Protein AF-A0A484AYE2-F1 (afdb_monomer)

Nearest PDB structures (foldseek):
  6jx6-assembly1_A  TM=3.092E-01  e=2.373E+00  Homo sapiens
  8auw-assembly1_D  TM=2.783E-01  e=2.881E+00  Homo sapiens
  4tx5-assembly1_A  TM=2.107E-01  e=4.043E+00  Homo sapiens

Radius of gyration: 23.97 Å; Cα contacts (8 Å, |Δi|>4): 146; chains: 1; bounding box: 59×32×78 Å

Foldseek 3Di:
DVVVVVVVVVVVVVVCVVPLFDPLLVVLLVVLLVLLQVLVQVLLLLLLVLLLVLLVLLLVVVLDDPQLNVLSVVLNVVSVVQSPDPDDDPVNNVVSVVSNCVSQVNPPDDPVRVQVSSCSSNVNCSVVSVVVSVVVSLVSLQVSLVVSVVSLVPTDPSCCVVVVLLSVLSCCLNPVCPVPNPVSSVSNSVSSVVD

Organism: Drosophila navojoa (NCBI:txid7232)

Mean predicted aligned error: 8.58 Å

pLDDT: mean 84.33, std 13.65, range [38.28, 96.94]

Solvent-accessible surface area (backbone atoms only — not comparable to full-atom values): 10679 Å² total; per-residue (Å²): 126,71,69,63,55,54,52,50,51,50,50,52,52,52,54,60,60,72,54,60,55,53,76,65,40,52,51,44,51,52,52,49,42,52,50,51,55,52,51,52,46,51,49,52,50,49,53,50,50,46,58,41,51,48,48,53,34,23,56,74,54,63,59,59,53,78,68,44,43,52,54,43,53,53,46,44,51,54,51,55,54,58,68,69,48,97,71,76,62,74,63,58,49,56,54,52,50,49,54,51,34,60,65,74,66,40,89,86,51,55,73,67,58,40,53,54,48,47,24,57,29,23,68,61,44,41,62,58,51,53,52,53,46,52,54,51,51,54,49,53,53,50,49,50,39,65,68,41,49,65,52,65,70,67,41,47,74,53,38,52,62,76,40,37,67,56,51,50,32,46,46,38,33,65,69,60,14,90,83,47,46,69,61,30,46,50,57,32,51,63,48,53,70,77,108

Sequence (195 aa):
MMQSGIILILALATVSLASGLTPNDVALIADIKQSAKQTKLVLIQQSLRSIREIAESMIAANAVSARERRNLEEFIQRTSAKLRLPTLGESAIEETLDDLKAIIGFAELSEEEGKARMTQYTNGKYAIIIEKAAQQFNREIQLFAYITNPKIRQLSASAQQSEQRLISAFNNLAYAGLVRIEQSFSDFLELIERY

Structure (mmCIF, N/CA/C/O backbone):
data_AF-A0A484AYE2-F1
#
_entry.id   AF-A0A484AYE2-F1
#
loop_
_atom_site.group_PDB
_atom_site.id
_atom_site.type_symbol
_atom_site.label_atom_id
_atom_site.label_alt_id
_atom_site.label_comp_id
_atom_site.label_asym_id
_atom_site.label_entity_id
_atom_site.label_seq_id
_atom_site.pdbx_PDB_ins_code
_atom_site.Cartn_x
_atom_site.Cartn_y
_atom_site.Cartn_z
_atom_site.occupancy
_atom_site.B_iso_or_equiv
_atom_site.auth_seq_id
_atom_site.auth_comp_id
_atom_site.auth_asym_id
_atom_site.auth_atom_id
_atom_site.pdbx_PDB_model_num
ATOM 1 N N . MET A 1 1 ? 36.259 -22.110 -49.623 1.00 49.25 1 MET A N 1
ATOM 2 C CA . MET A 1 1 ? 36.676 -21.231 -48.501 1.00 49.25 1 MET A CA 1
ATOM 3 C C . MET A 1 1 ? 35.751 -20.022 -48.270 1.00 49.25 1 MET A C 1
ATOM 5 O O . MET A 1 1 ? 35.791 -19.480 -47.179 1.00 49.25 1 MET A O 1
ATOM 9 N N . MET A 1 2 ? 34.868 -19.627 -49.206 1.00 46.56 2 MET A N 1
ATOM 10 C CA . MET A 1 2 ? 33.914 -18.508 -49.007 1.00 46.56 2 MET A CA 1
ATOM 11 C C . MET A 1 2 ? 32.667 -18.841 -48.158 1.00 46.56 2 MET A C 1
ATOM 13 O O . MET A 1 2 ? 32.051 -17.945 -47.593 1.00 46.56 2 MET A O 1
ATOM 17 N N . GLN A 1 3 ? 32.299 -20.119 -48.033 1.00 48.38 3 GLN A N 1
ATOM 18 C CA . GLN A 1 3 ? 31.055 -20.543 -47.372 1.00 48.38 3 GLN A CA 1
ATOM 19 C C . GLN A 1 3 ? 31.129 -20.453 -45.835 1.00 48.38 3 GLN A C 1
ATOM 21 O O . GLN A 1 3 ? 30.146 -20.124 -45.178 1.00 48.38 3 GLN A O 1
ATOM 26 N N . SER A 1 4 ? 32.319 -20.660 -45.262 1.00 50.66 4 SER A N 1
ATOM 27 C CA . SER A 1 4 ? 32.568 -20.591 -43.815 1.00 50.66 4 SER A CA 1
ATOM 28 C C . SER A 1 4 ? 32.544 -19.155 -43.274 1.00 50.66 4 SER A C 1
ATOM 30 O O . SER A 1 4 ? 32.154 -18.942 -42.132 1.00 50.66 4 SER A O 1
ATOM 32 N N . GLY A 1 5 ? 32.913 -18.163 -44.096 1.00 51.56 5 GLY A N 1
ATOM 33 C CA . GLY A 1 5 ? 32.891 -16.746 -43.713 1.00 51.56 5 GLY A CA 1
ATOM 34 C C . GLY A 1 5 ? 31.474 -16.181 -43.595 1.00 51.56 5 GLY A C 1
ATOM 35 O O . GLY A 1 5 ? 31.181 -15.445 -42.660 1.00 51.56 5 GLY A O 1
ATOM 36 N N . ILE A 1 6 ? 30.570 -16.587 -44.491 1.00 57.50 6 ILE A N 1
ATOM 37 C CA . ILE A 1 6 ? 29.163 -16.155 -44.473 1.00 57.50 6 ILE A CA 1
ATOM 38 C C . ILE A 1 6 ? 28.422 -16.755 -43.270 1.00 57.50 6 ILE A C 1
ATOM 40 O O . ILE A 1 6 ? 27.658 -16.052 -42.617 1.00 57.50 6 ILE A O 1
ATOM 44 N N . ILE A 1 7 ? 28.689 -18.020 -42.927 1.00 57.94 7 ILE A N 1
ATOM 45 C CA . ILE A 1 7 ? 28.100 -18.675 -41.747 1.00 57.94 7 ILE A CA 1
ATOM 46 C C . ILE A 1 7 ? 28.608 -18.032 -40.451 1.00 57.94 7 ILE A C 1
ATOM 48 O O . ILE A 1 7 ? 27.823 -17.844 -39.530 1.00 57.94 7 ILE A O 1
ATOM 52 N N . LEU A 1 8 ? 29.885 -17.636 -40.386 1.00 50.53 8 LEU A N 1
ATOM 53 C CA . LEU A 1 8 ? 30.439 -16.928 -39.229 1.00 50.53 8 LEU A CA 1
ATOM 54 C C . LEU A 1 8 ? 29.816 -15.529 -39.067 1.00 50.53 8 LEU A C 1
ATOM 56 O O . LEU A 1 8 ? 29.467 -15.146 -37.957 1.00 50.53 8 LEU A O 1
ATOM 60 N N . ILE A 1 9 ? 29.611 -14.790 -40.164 1.00 54.78 9 ILE A N 1
ATOM 61 C CA . ILE A 1 9 ? 28.945 -13.475 -40.146 1.00 54.78 9 ILE A CA 1
ATOM 62 C C . ILE A 1 9 ? 27.465 -13.613 -39.766 1.00 54.78 9 ILE A C 1
ATOM 64 O O . ILE A 1 9 ? 26.974 -12.826 -38.962 1.00 54.78 9 ILE A O 1
ATOM 68 N N . LEU A 1 10 ? 26.764 -14.628 -40.282 1.00 50.22 10 LEU A N 1
ATOM 69 C CA . LEU A 1 10 ? 25.387 -14.936 -39.885 1.00 50.22 10 LEU A CA 1
ATOM 70 C C . LEU A 1 10 ? 25.309 -15.341 -38.411 1.00 50.22 10 LEU A C 1
ATOM 72 O O . LEU A 1 10 ? 24.430 -14.853 -37.714 1.00 50.22 10 LEU A O 1
ATOM 76 N N . ALA A 1 11 ? 26.251 -16.146 -37.914 1.00 50.75 11 ALA A N 1
ATOM 77 C CA . ALA A 1 11 ? 26.327 -16.528 -36.508 1.00 50.75 11 ALA A CA 1
ATOM 78 C C . ALA A 1 11 ? 26.583 -15.308 -35.602 1.00 50.75 11 ALA A C 1
ATOM 80 O O . ALA A 1 11 ? 25.873 -15.122 -34.616 1.00 50.75 11 ALA A O 1
ATOM 81 N N . LEU A 1 12 ? 27.519 -14.423 -35.966 1.00 45.72 12 LEU A N 1
ATOM 82 C CA . LEU A 1 12 ? 27.767 -13.168 -35.244 1.00 45.72 12 LEU A CA 1
ATOM 83 C C . LEU A 1 12 ? 26.576 -12.200 -35.314 1.00 45.72 12 LEU A C 1
ATOM 85 O O . LEU A 1 12 ? 26.256 -11.573 -34.307 1.00 45.72 12 LEU A O 1
ATOM 89 N N . ALA A 1 13 ? 25.877 -12.115 -36.448 1.00 45.22 13 ALA A N 1
ATOM 90 C CA . ALA A 1 13 ? 24.649 -11.332 -36.575 1.00 45.22 13 ALA A CA 1
ATOM 91 C C . ALA A 1 13 ? 23.517 -11.913 -35.709 1.00 45.22 13 ALA A C 1
ATOM 93 O O . ALA A 1 13 ? 22.805 -11.160 -35.051 1.00 45.22 13 ALA A O 1
ATOM 94 N N . THR A 1 14 ? 23.389 -13.242 -35.626 1.00 47.06 14 THR A N 1
ATOM 95 C CA . THR A 1 14 ? 22.399 -13.903 -34.758 1.00 47.06 14 THR A CA 1
ATOM 96 C C . THR A 1 14 ? 22.740 -13.815 -33.272 1.00 47.06 14 THR A C 1
ATOM 98 O O . THR A 1 14 ? 21.828 -13.716 -32.462 1.00 47.06 14 THR A O 1
ATOM 101 N N . VAL A 1 15 ? 24.023 -13.774 -32.892 1.00 44.47 15 VAL A N 1
ATOM 102 C CA . VAL A 1 15 ? 24.441 -13.535 -31.497 1.00 44.47 15 VAL A CA 1
ATOM 103 C C . VAL A 1 15 ? 24.275 -12.058 -31.125 1.00 44.47 15 VAL A C 1
ATOM 105 O O . VAL A 1 15 ? 23.834 -11.762 -30.020 1.00 44.47 15 VAL A O 1
ATOM 108 N N . SER A 1 16 ? 24.499 -11.130 -32.062 1.00 38.28 16 SER A N 1
ATOM 109 C CA . SER A 1 16 ? 24.155 -9.711 -31.883 1.00 38.28 16 SER A CA 1
ATOM 110 C C . SER A 1 16 ? 22.642 -9.474 -31.769 1.00 38.28 16 SER A C 1
ATOM 112 O O . SER A 1 16 ? 22.230 -8.485 -31.170 1.00 38.28 16 SER A O 1
ATOM 114 N N . LEU A 1 17 ? 21.820 -10.373 -32.319 1.00 41.34 17 LEU A N 1
ATOM 115 C CA . LEU A 1 17 ? 20.361 -10.397 -32.158 1.00 41.34 17 LEU A CA 1
ATOM 116 C C . LEU A 1 17 ? 19.904 -11.156 -30.895 1.00 41.34 17 LEU A C 1
ATOM 118 O O . LEU A 1 17 ? 18.759 -10.995 -30.483 1.00 41.34 17 LEU A O 1
ATOM 122 N N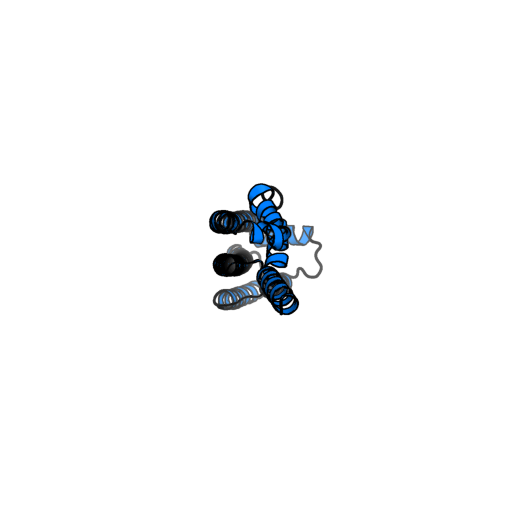 . ALA A 1 18 ? 20.771 -11.963 -30.269 1.00 45.66 18 ALA A N 1
ATOM 123 C CA . ALA A 1 18 ? 20.428 -12.791 -29.107 1.00 45.66 18 ALA A CA 1
ATOM 124 C C . ALA A 1 18 ? 20.475 -12.034 -27.765 1.00 45.66 18 ALA A C 1
ATOM 126 O O . ALA A 1 18 ? 19.932 -12.515 -26.773 1.00 45.66 18 ALA A O 1
ATOM 127 N N . SER A 1 19 ? 21.052 -10.830 -27.726 1.00 53.25 19 SER A N 1
ATOM 128 C CA . SER A 1 19 ? 20.898 -9.895 -26.607 1.00 53.25 19 SER A CA 1
ATOM 129 C C . SER A 1 19 ? 20.642 -8.487 -27.148 1.00 53.25 19 SER A C 1
ATOM 131 O O . SER A 1 19 ? 21.550 -7.665 -27.237 1.00 53.25 19 SER A O 1
ATOM 133 N N . GLY A 1 20 ? 19.396 -8.212 -27.545 1.00 62.78 20 GLY A N 1
ATOM 134 C CA . GLY A 1 20 ? 18.985 -6.905 -28.079 1.00 62.78 20 GLY A CA 1
ATOM 135 C C . GLY A 1 20 ? 19.083 -5.740 -27.081 1.00 62.78 20 GLY A C 1
ATOM 136 O O . GLY A 1 20 ? 18.875 -4.593 -27.472 1.00 62.78 20 GLY A O 1
ATOM 137 N N . LEU A 1 21 ? 19.406 -6.012 -25.814 1.00 74.75 21 LEU A N 1
ATOM 138 C CA . LEU A 1 21 ? 19.609 -5.010 -24.772 1.00 74.75 21 LEU A CA 1
ATOM 139 C C . LEU A 1 21 ? 21.095 -4.694 -24.615 1.00 74.75 21 LEU A C 1
ATOM 141 O O . LEU A 1 21 ? 21.928 -5.592 -24.469 1.00 74.75 21 LEU A O 1
ATOM 145 N N . THR A 1 22 ? 21.430 -3.406 -24.593 1.00 85.81 22 THR A N 1
ATOM 146 C CA . THR A 1 22 ? 22.782 -2.975 -24.231 1.00 85.81 22 THR A CA 1
ATOM 147 C C . THR A 1 22 ? 23.022 -3.179 -22.729 1.00 85.81 22 THR A C 1
ATOM 149 O O . THR A 1 22 ? 22.066 -3.201 -21.950 1.00 85.81 22 THR A O 1
ATOM 152 N N . PRO A 1 23 ? 24.284 -3.253 -22.263 1.00 86.00 23 PRO A N 1
ATOM 153 C CA . PRO A 1 23 ? 24.576 -3.278 -20.827 1.00 86.00 23 PRO A CA 1
ATOM 154 C C . PRO A 1 23 ? 23.952 -2.102 -20.057 1.00 86.00 23 PRO A C 1
ATOM 156 O O . PRO A 1 23 ? 23.544 -2.261 -18.910 1.00 86.00 23 PRO A O 1
ATOM 159 N N . ASN A 1 24 ? 23.836 -0.934 -20.701 1.00 89.31 24 ASN A N 1
ATOM 160 C CA . ASN A 1 24 ? 23.165 0.232 -20.132 1.00 89.31 24 ASN A CA 1
ATOM 161 C C . ASN A 1 24 ? 21.650 0.016 -19.985 1.00 89.31 24 ASN A C 1
ATOM 163 O O . ASN A 1 24 ? 21.089 0.371 -18.954 1.00 89.31 24 ASN A O 1
ATOM 167 N N . ASP A 1 25 ? 20.992 -0.604 -20.970 1.00 88.94 25 ASP A N 1
ATOM 168 C CA . ASP A 1 25 ? 19.559 -0.919 -20.886 1.00 88.94 25 ASP A CA 1
ATOM 169 C C . ASP A 1 25 ? 19.272 -1.907 -19.750 1.00 88.94 25 ASP A C 1
ATOM 171 O O . ASP A 1 25 ? 18.336 -1.708 -18.978 1.00 88.94 25 ASP A O 1
ATOM 175 N N . VAL A 1 26 ? 20.120 -2.930 -19.592 1.00 87.00 26 VAL A N 1
ATOM 176 C CA . VAL A 1 26 ? 20.018 -3.891 -18.482 1.00 87.00 26 VAL A CA 1
ATOM 177 C C . VAL A 1 26 ? 20.162 -3.185 -17.132 1.00 87.00 26 VAL A C 1
ATOM 179 O O . VAL A 1 26 ? 19.365 -3.429 -16.226 1.00 87.00 26 VAL A O 1
ATOM 182 N N . ALA A 1 27 ? 21.138 -2.281 -16.999 1.00 89.00 27 ALA A N 1
ATOM 183 C CA . ALA A 1 27 ? 21.330 -1.503 -15.777 1.00 89.00 27 ALA A CA 1
ATOM 184 C C . ALA A 1 27 ? 20.119 -0.602 -15.472 1.00 89.00 27 ALA A C 1
ATOM 186 O O . ALA A 1 27 ? 19.631 -0.591 -14.343 1.00 89.00 27 ALA A O 1
ATOM 187 N N . LEU A 1 28 ? 19.583 0.096 -16.479 1.00 92.12 28 LEU A N 1
ATOM 188 C CA . LEU A 1 28 ? 18.395 0.938 -16.328 1.00 92.12 28 LEU A CA 1
ATOM 189 C C . LEU A 1 28 ? 17.164 0.123 -15.911 1.00 92.12 28 LEU A C 1
ATOM 191 O O . LEU A 1 28 ? 16.450 0.530 -14.995 1.00 92.12 28 LEU A O 1
ATOM 195 N N . ILE A 1 29 ? 16.920 -1.036 -16.530 1.00 89.06 29 ILE A N 1
ATOM 196 C CA . ILE A 1 29 ? 15.794 -1.917 -16.178 1.00 89.06 29 ILE A CA 1
ATOM 197 C C . ILE A 1 29 ? 15.945 -2.449 -14.746 1.00 89.06 29 ILE A C 1
ATOM 199 O O . ILE A 1 29 ? 14.974 -2.437 -13.984 1.00 89.06 29 ILE A O 1
ATOM 203 N N . ALA A 1 30 ? 17.154 -2.844 -14.339 1.00 89.44 30 ALA A N 1
ATOM 204 C CA . ALA A 1 30 ? 17.427 -3.274 -12.968 1.00 89.44 30 ALA A CA 1
ATOM 205 C C . ALA A 1 30 ? 17.149 -2.155 -11.945 1.00 89.44 30 ALA A C 1
ATOM 207 O O . ALA A 1 30 ? 16.495 -2.391 -10.926 1.00 89.44 30 ALA A O 1
ATOM 208 N N . ASP A 1 31 ? 17.560 -0.924 -12.249 1.00 91.69 31 ASP A N 1
ATOM 209 C CA . ASP A 1 31 ? 17.296 0.265 -11.435 1.00 91.69 31 ASP A CA 1
ATOM 210 C C . ASP A 1 31 ? 15.798 0.583 -11.314 1.00 91.69 31 ASP A C 1
ATOM 212 O O . ASP A 1 31 ? 15.312 0.969 -10.242 1.00 91.69 31 ASP A O 1
ATOM 216 N N . ILE A 1 32 ? 15.057 0.440 -12.416 1.00 92.44 32 ILE A N 1
ATOM 217 C CA . ILE A 1 32 ? 13.600 0.603 -12.455 1.00 92.44 32 ILE A CA 1
ATOM 218 C C . ILE A 1 32 ? 12.945 -0.463 -11.567 1.00 92.44 32 ILE A C 1
ATOM 220 O O . ILE A 1 32 ? 12.117 -0.128 -10.717 1.00 92.44 32 ILE A O 1
ATOM 224 N N . LYS A 1 33 ? 13.370 -1.728 -11.687 1.00 91.19 33 LYS A N 1
ATOM 225 C CA . LYS A 1 33 ? 12.892 -2.840 -10.851 1.00 91.19 33 LYS A CA 1
ATOM 226 C C . LYS A 1 33 ? 13.172 -2.605 -9.370 1.00 91.19 33 LYS A C 1
ATOM 228 O O . LYS A 1 33 ? 12.298 -2.837 -8.534 1.00 91.19 33 LYS A O 1
ATOM 233 N N . GLN A 1 34 ? 14.363 -2.123 -9.024 1.00 91.69 34 GLN A N 1
ATOM 234 C CA . GLN A 1 34 ? 14.701 -1.790 -7.642 1.00 91.69 34 GLN A CA 1
ATOM 235 C C . GLN A 1 34 ? 13.817 -0.658 -7.105 1.00 91.69 34 GLN A C 1
ATOM 237 O O . GLN A 1 34 ? 13.304 -0.767 -5.991 1.00 91.69 34 GLN A O 1
ATOM 242 N N . SER A 1 35 ? 13.601 0.388 -7.904 1.00 92.94 35 SER A N 1
ATOM 243 C CA . SER A 1 35 ? 12.748 1.522 -7.532 1.00 92.94 35 SER A CA 1
ATOM 244 C C . SER A 1 35 ? 11.302 1.061 -7.305 1.00 92.94 35 SER A C 1
ATOM 246 O O . SER A 1 35 ? 10.699 1.402 -6.293 1.00 92.94 35 SER A O 1
ATOM 248 N N . ALA A 1 36 ? 10.782 0.188 -8.174 1.00 91.88 36 ALA A N 1
ATOM 249 C CA . ALA A 1 36 ? 9.445 -0.390 -8.047 1.00 91.88 36 ALA A CA 1
ATOM 250 C C . ALA A 1 36 ? 9.287 -1.224 -6.762 1.00 91.88 36 ALA A C 1
ATOM 252 O O . ALA A 1 36 ? 8.312 -1.059 -6.028 1.00 91.88 36 ALA A O 1
ATOM 253 N N . LYS A 1 37 ? 10.281 -2.066 -6.439 1.00 91.62 37 LYS A N 1
ATOM 254 C CA . LYS A 1 37 ? 10.314 -2.851 -5.191 1.00 91.62 37 LYS A CA 1
ATOM 255 C C . LYS A 1 37 ? 10.342 -1.965 -3.946 1.00 91.62 37 LYS A C 1
ATOM 257 O O . LYS A 1 37 ? 9.649 -2.255 -2.974 1.00 91.62 37 LYS A O 1
ATOM 262 N N . GLN A 1 38 ? 11.135 -0.895 -3.969 1.00 91.75 38 GLN A N 1
ATOM 263 C CA . GLN A 1 38 ? 11.206 0.062 -2.864 1.00 91.75 38 GLN A CA 1
ATOM 264 C C . GLN A 1 38 ? 9.872 0.788 -2.676 1.00 91.75 38 GLN A C 1
ATOM 266 O O . GLN A 1 38 ? 9.372 0.840 -1.554 1.00 91.75 38 GLN A O 1
ATOM 271 N N . THR A 1 39 ? 9.258 1.270 -3.759 1.00 92.81 39 THR A N 1
ATOM 272 C CA . THR A 1 39 ? 7.933 1.897 -3.708 1.00 92.81 39 THR A CA 1
ATOM 273 C C . THR A 1 39 ? 6.891 0.925 -3.161 1.00 92.81 39 THR A C 1
ATOM 275 O O . THR A 1 39 ? 6.203 1.270 -2.207 1.00 92.81 39 THR A O 1
ATOM 278 N N . LYS A 1 40 ? 6.833 -0.319 -3.655 1.00 91.75 40 LYS A N 1
ATOM 279 C CA . LYS A 1 40 ? 5.934 -1.364 -3.132 1.00 91.75 40 LYS A CA 1
ATOM 280 C C . LYS A 1 40 ? 6.076 -1.546 -1.616 1.00 91.75 40 LYS A C 1
ATOM 282 O O . LYS A 1 40 ? 5.078 -1.542 -0.899 1.00 91.75 40 LYS A O 1
ATOM 287 N N . LEU A 1 41 ? 7.309 -1.641 -1.113 1.00 92.19 41 LEU A N 1
ATOM 288 C CA . LEU A 1 41 ? 7.568 -1.756 0.324 1.00 92.19 41 LEU A CA 1
ATOM 289 C C . LEU A 1 41 ? 7.059 -0.533 1.105 1.00 92.19 41 LEU A C 1
ATOM 291 O O . LEU A 1 41 ? 6.440 -0.699 2.156 1.00 92.19 41 LEU A O 1
ATOM 295 N N . VAL A 1 42 ? 7.293 0.681 0.599 1.00 92.62 42 VAL A N 1
ATOM 296 C CA . VAL A 1 42 ? 6.805 1.923 1.225 1.00 92.62 42 VAL A CA 1
ATOM 297 C C . VAL A 1 42 ? 5.278 1.936 1.296 1.00 92.62 42 VAL A C 1
AT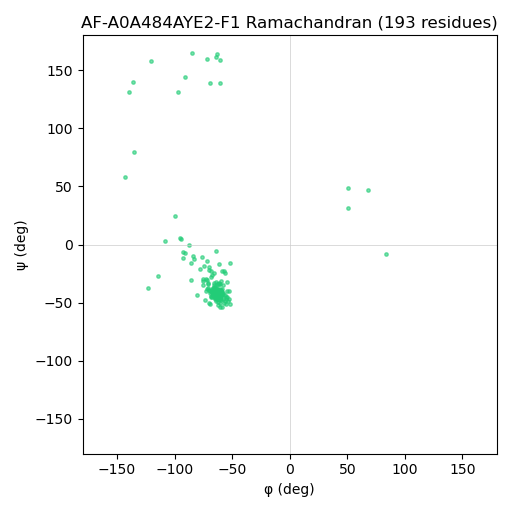OM 299 O O . VAL A 1 42 ? 4.730 2.254 2.351 1.00 92.62 42 VAL A O 1
ATOM 302 N N . LEU A 1 43 ? 4.588 1.534 0.227 1.00 92.00 43 LEU A N 1
ATOM 303 C CA . LEU A 1 43 ? 3.123 1.469 0.185 1.00 92.00 43 LEU A CA 1
ATOM 304 C C . LEU A 1 43 ? 2.561 0.447 1.191 1.00 92.00 43 LEU A C 1
ATOM 306 O O . LEU A 1 43 ? 1.597 0.742 1.905 1.00 92.00 43 LEU A O 1
ATOM 310 N N . ILE A 1 44 ? 3.201 -0.721 1.326 1.00 92.06 44 ILE A N 1
ATOM 311 C CA . ILE A 1 44 ? 2.848 -1.719 2.350 1.00 92.06 44 ILE A CA 1
ATOM 312 C C . ILE A 1 44 ? 3.035 -1.134 3.756 1.00 92.06 44 ILE A C 1
ATOM 314 O O . ILE A 1 44 ? 2.143 -1.220 4.602 1.00 92.06 44 ILE A O 1
ATOM 318 N N . GLN A 1 45 ? 4.173 -0.484 4.013 1.00 93.56 45 GLN A N 1
ATOM 319 C CA . GLN A 1 45 ? 4.445 0.153 5.303 1.00 93.56 45 GLN A CA 1
ATOM 320 C C . GLN A 1 45 ? 3.449 1.277 5.620 1.00 93.56 45 GLN A C 1
ATOM 322 O O . GLN A 1 45 ? 3.036 1.414 6.771 1.00 93.56 45 GLN A O 1
ATOM 327 N N . GLN A 1 46 ? 3.052 2.079 4.631 1.00 92.94 46 GLN A N 1
ATOM 328 C CA . GLN A 1 46 ? 2.031 3.116 4.800 1.00 92.94 46 GLN A CA 1
ATOM 329 C C . GLN A 1 46 ? 0.672 2.505 5.148 1.00 92.94 46 GLN A C 1
ATOM 331 O O . GLN A 1 46 ? 0.061 2.928 6.126 1.00 92.94 46 GLN A O 1
ATOM 336 N N . SER A 1 47 ? 0.263 1.446 4.447 1.00 93.62 47 SER A N 1
ATOM 337 C CA . SER A 1 47 ? -0.990 0.732 4.724 1.00 93.62 47 SER A CA 1
ATOM 338 C C . SER A 1 47 ? -1.037 0.205 6.163 1.00 93.62 47 SER A C 1
ATOM 340 O O . SER A 1 47 ? -1.993 0.456 6.897 1.00 93.62 47 SER A O 1
ATOM 342 N N . LEU A 1 48 ? 0.043 -0.434 6.625 1.00 95.19 48 LEU A N 1
ATOM 343 C CA . LEU A 1 48 ? 0.157 -0.906 8.010 1.00 95.19 48 LEU A CA 1
ATOM 344 C C . LEU A 1 48 ? 0.129 0.241 9.035 1.00 95.19 48 LEU A C 1
ATOM 346 O O . LEU A 1 48 ? -0.462 0.092 10.106 1.00 95.19 48 LEU A O 1
ATOM 350 N N . ARG A 1 49 ? 0.739 1.396 8.726 1.00 95.88 49 ARG A N 1
ATOM 351 C CA . ARG A 1 49 ? 0.661 2.593 9.585 1.00 95.88 49 ARG A CA 1
ATOM 352 C C . ARG A 1 49 ? -0.768 3.114 9.688 1.00 95.88 49 ARG A C 1
ATOM 354 O O . ARG A 1 49 ? -1.177 3.460 10.790 1.00 95.88 49 ARG A O 1
ATOM 361 N N . SER A 1 50 ? -1.525 3.126 8.593 1.00 95.75 50 SER A N 1
ATOM 362 C CA . SER A 1 50 ? -2.927 3.550 8.597 1.00 95.75 50 SER A CA 1
ATOM 363 C C . SER A 1 50 ? -3.806 2.610 9.421 1.00 95.75 50 SER A C 1
ATOM 365 O O . SER A 1 50 ? -4.598 3.083 10.234 1.00 95.75 50 SER A O 1
ATOM 367 N N . ILE A 1 51 ? -3.624 1.288 9.298 1.00 95.38 51 ILE A N 1
ATOM 368 C CA . ILE A 1 51 ? -4.349 0.316 10.137 1.00 95.38 51 ILE A CA 1
ATOM 369 C C . ILE A 1 51 ? -4.006 0.524 11.623 1.00 95.38 51 ILE A C 1
ATOM 371 O O . ILE A 1 51 ? -4.888 0.492 12.484 1.00 95.38 51 ILE A O 1
ATOM 375 N N . ARG A 1 52 ? -2.737 0.806 11.941 1.00 95.88 52 ARG A N 1
ATOM 376 C CA . ARG A 1 52 ? -2.323 1.138 13.310 1.00 95.88 52 ARG A CA 1
ATOM 377 C C . ARG A 1 52 ? -2.948 2.446 13.813 1.00 95.88 52 ARG A C 1
ATOM 379 O O . ARG A 1 52 ? -3.450 2.467 14.930 1.00 95.88 52 ARG A O 1
ATOM 386 N N . GLU A 1 53 ? -2.960 3.505 13.000 1.00 96.12 53 GLU A N 1
ATOM 387 C CA . GLU A 1 53 ? -3.552 4.820 13.328 1.00 96.12 53 GLU A CA 1
ATOM 388 C C . GLU A 1 53 ? -5.063 4.706 13.608 1.00 96.12 53 GLU A C 1
ATOM 390 O O . GLU A 1 53 ? -5.602 5.387 14.486 1.00 96.12 53 GLU A O 1
ATOM 395 N N . ILE A 1 54 ? -5.748 3.790 12.916 1.00 95.44 54 ILE A N 1
ATOM 396 C CA . ILE A 1 54 ? -7.140 3.428 13.196 1.00 95.44 54 ILE A CA 1
ATOM 397 C C . ILE A 1 54 ? -7.273 2.822 14.599 1.00 95.44 54 ILE A C 1
ATOM 399 O O . ILE A 1 54 ? -8.081 3.311 15.387 1.00 95.44 54 ILE A O 1
ATOM 403 N N . ALA A 1 55 ? -6.475 1.803 14.937 1.00 95.06 55 ALA A N 1
ATOM 404 C CA . ALA A 1 55 ? -6.511 1.171 16.260 1.00 95.06 55 ALA A CA 1
ATOM 405 C C . ALA A 1 55 ? -6.172 2.165 17.388 1.00 95.06 55 ALA A C 1
ATOM 407 O O . ALA A 1 55 ? -6.860 2.216 18.408 1.00 95.06 55 ALA A O 1
ATOM 408 N N . GLU A 1 56 ? -5.160 3.013 17.181 1.00 95.38 56 GLU A N 1
ATOM 409 C CA . GLU A 1 56 ? -4.797 4.102 18.097 1.00 95.38 56 GLU A CA 1
ATOM 410 C C . GLU A 1 56 ? -5.973 5.071 18.305 1.00 95.38 56 GLU A C 1
ATOM 412 O O . GLU A 1 56 ? -6.281 5.456 19.436 1.00 95.38 56 GLU A O 1
ATOM 417 N N . SER A 1 57 ? -6.683 5.420 17.228 1.00 95.19 57 SER A N 1
ATOM 418 C CA . SER A 1 57 ? -7.862 6.287 17.292 1.00 95.19 57 SER A CA 1
ATOM 419 C C . SER A 1 57 ? -9.029 5.645 18.043 1.00 95.19 57 SER A C 1
ATOM 421 O O . SER A 1 57 ? -9.735 6.356 18.758 1.00 95.19 57 SER A O 1
ATOM 423 N N . MET A 1 58 ? -9.211 4.324 17.942 1.00 94.25 58 MET A N 1
ATOM 424 C CA . MET A 1 58 ? -10.233 3.595 18.706 1.00 94.25 58 MET A CA 1
ATOM 425 C C . MET A 1 58 ? -9.976 3.639 20.212 1.00 94.25 58 MET A C 1
ATOM 427 O O . MET A 1 58 ? -10.888 3.891 21.003 1.00 94.25 58 MET A O 1
ATOM 431 N N . ILE A 1 59 ? -8.715 3.449 20.610 1.00 93.19 59 ILE A N 1
ATOM 432 C CA . ILE A 1 59 ? -8.298 3.565 22.011 1.00 93.19 59 ILE A CA 1
ATOM 433 C C . ILE A 1 59 ? -8.514 4.997 22.508 1.00 93.19 59 ILE A C 1
ATOM 435 O O . ILE A 1 59 ? -9.085 5.198 23.580 1.00 93.19 59 ILE A O 1
ATOM 439 N N . ALA A 1 60 ? -8.084 5.993 21.728 1.00 93.00 60 ALA A N 1
ATOM 440 C CA . ALA A 1 60 ? -8.199 7.403 22.094 1.00 93.00 60 ALA A CA 1
ATOM 441 C C . ALA A 1 60 ? -9.658 7.869 22.228 1.00 93.00 60 ALA A C 1
ATOM 443 O O . ALA A 1 60 ? -9.959 8.703 23.081 1.00 93.00 60 ALA A O 1
ATOM 444 N N . ALA A 1 61 ? -10.566 7.320 21.418 1.00 91.00 61 ALA A N 1
ATOM 445 C CA . ALA A 1 61 ? -11.995 7.604 21.500 1.00 91.00 61 ALA A CA 1
ATOM 446 C C . ALA A 1 61 ? -12.672 6.980 22.735 1.00 91.00 61 ALA A C 1
ATOM 448 O O . ALA A 1 61 ? -13.791 7.366 23.061 1.00 91.00 61 ALA A O 1
ATOM 449 N N . ASN A 1 62 ? -12.017 6.034 23.425 1.00 85.19 62 ASN A N 1
ATOM 450 C CA . ASN A 1 62 ? -12.609 5.211 24.488 1.00 85.19 62 ASN A CA 1
ATOM 451 C C . ASN A 1 62 ? -13.939 4.549 24.064 1.00 85.19 62 ASN A C 1
ATOM 453 O O . ASN A 1 62 ? -14.827 4.346 24.887 1.00 85.19 62 ASN A O 1
ATOM 457 N N . ALA A 1 63 ? -14.081 4.227 22.774 1.00 78.50 63 ALA A N 1
ATOM 458 C CA . ALA A 1 63 ? -15.319 3.704 22.192 1.00 78.50 63 ALA A CA 1
ATOM 459 C C . ALA A 1 63 ? -15.443 2.171 22.280 1.00 78.50 63 ALA A C 1
ATOM 461 O O . ALA A 1 63 ? -16.435 1.606 21.829 1.00 78.50 63 ALA A O 1
ATOM 462 N N . VAL A 1 64 ? -14.434 1.505 22.845 1.00 87.31 64 VAL A N 1
ATOM 463 C CA . VAL A 1 64 ? -14.328 0.046 22.963 1.00 87.31 64 VAL A CA 1
ATOM 464 C C . VAL A 1 64 ? -14.233 -0.377 24.430 1.00 87.31 64 VAL A C 1
ATOM 466 O O . VAL A 1 64 ? -13.829 0.402 25.298 1.00 87.31 64 VAL A O 1
ATOM 469 N N . SER A 1 65 ? -14.581 -1.627 24.721 1.00 89.50 65 SER A N 1
ATOM 470 C CA . SER A 1 65 ? -14.490 -2.205 26.063 1.00 89.50 65 SER A CA 1
ATOM 471 C C . SER A 1 65 ? -13.044 -2.285 26.571 1.00 89.50 65 SER A C 1
ATOM 473 O O . SER A 1 65 ? -12.077 -2.293 25.808 1.00 89.50 65 SER A O 1
ATOM 475 N N . ALA A 1 66 ? -12.873 -2.427 27.890 1.00 89.81 66 ALA A N 1
ATOM 476 C CA . ALA A 1 66 ? -11.549 -2.568 28.503 1.00 89.81 66 ALA A CA 1
ATOM 477 C C . ALA A 1 66 ? -10.763 -3.791 27.987 1.00 89.81 66 ALA A C 1
ATOM 479 O O . ALA A 1 66 ? -9.535 -3.750 27.920 1.00 89.81 66 ALA A O 1
ATOM 480 N N . ARG A 1 67 ? -11.461 -4.873 27.610 1.00 91.62 67 ARG A N 1
ATOM 481 C CA . ARG A 1 67 ? -10.844 -6.064 27.010 1.00 91.62 67 ARG A CA 1
ATOM 482 C C . ARG A 1 67 ? -10.345 -5.771 25.596 1.00 91.62 67 ARG A C 1
ATOM 484 O O . ARG A 1 67 ? -9.190 -6.052 25.299 1.00 91.62 67 ARG A O 1
ATOM 491 N N . GLU A 1 68 ? -11.194 -5.191 24.751 1.00 91.94 68 GLU A N 1
ATOM 492 C CA . GLU A 1 68 ? -10.830 -4.814 23.379 1.00 91.94 68 GLU A CA 1
ATOM 493 C C . GLU A 1 68 ? -9.676 -3.812 23.374 1.00 91.94 68 GLU A C 1
ATOM 495 O O . GLU A 1 68 ? -8.739 -3.971 22.602 1.00 91.94 68 GLU A O 1
ATOM 500 N N . ARG A 1 69 ? -9.676 -2.844 24.297 1.00 93.25 69 ARG A N 1
ATOM 501 C CA . ARG A 1 69 ? -8.576 -1.888 24.455 1.00 93.25 69 ARG A CA 1
ATOM 502 C C . ARG A 1 69 ? -7.227 -2.574 24.679 1.00 93.25 69 ARG A C 1
ATOM 504 O O . ARG A 1 69 ? -6.276 -2.244 23.981 1.00 93.25 69 ARG A O 1
ATOM 511 N N . ARG A 1 70 ? -7.146 -3.541 25.602 1.00 93.94 70 ARG A N 1
ATOM 512 C CA . ARG A 1 70 ? -5.905 -4.307 25.839 1.00 93.94 70 ARG A CA 1
ATOM 513 C C . ARG A 1 70 ? -5.462 -5.057 24.583 1.00 93.94 70 ARG A C 1
ATOM 515 O O . ARG A 1 70 ? -4.298 -4.985 24.207 1.00 93.94 70 ARG A O 1
ATOM 522 N N . ASN A 1 71 ? -6.401 -5.707 23.896 1.00 95.19 71 ASN A N 1
ATOM 523 C CA . ASN A 1 71 ? -6.108 -6.406 22.645 1.00 95.19 71 ASN A CA 1
ATOM 524 C C . ASN A 1 71 ? -5.601 -5.444 21.551 1.00 95.19 71 ASN A C 1
ATOM 526 O O . ASN A 1 71 ? -4.686 -5.793 20.809 1.00 95.19 71 ASN A O 1
ATOM 530 N N . LEU A 1 72 ? -6.167 -4.233 21.457 1.00 95.25 72 LEU A N 1
ATOM 531 C CA . LEU A 1 72 ? -5.717 -3.193 20.528 1.00 95.25 72 LEU A CA 1
ATOM 532 C C . LEU A 1 72 ? -4.319 -2.666 20.888 1.00 95.25 72 LEU A C 1
ATOM 534 O O . LEU A 1 72 ? -3.513 -2.424 19.993 1.00 95.25 72 LEU A O 1
ATOM 538 N N . GLU A 1 73 ? -3.995 -2.516 22.173 1.00 95.25 73 GLU A N 1
ATOM 539 C CA . GLU A 1 73 ? -2.653 -2.122 22.627 1.00 95.25 73 GLU A CA 1
ATOM 540 C C . GLU A 1 73 ? -1.602 -3.177 22.238 1.00 95.25 73 GLU A C 1
ATOM 542 O O . GLU A 1 73 ? -0.560 -2.838 21.668 1.00 95.25 73 GLU A O 1
ATOM 547 N N . GLU A 1 74 ? -1.895 -4.463 22.451 1.00 96.12 74 GLU A N 1
ATOM 548 C CA . GLU A 1 74 ? -1.044 -5.569 21.992 1.00 96.12 74 GLU A CA 1
ATOM 549 C C . GLU A 1 74 ? -0.921 -5.599 20.461 1.00 96.12 74 GLU A C 1
ATOM 551 O O . GLU A 1 74 ? 0.174 -5.755 19.914 1.00 96.12 74 GLU A O 1
ATOM 556 N N . PHE A 1 75 ? -2.032 -5.399 19.752 1.00 96.75 75 PHE A N 1
ATOM 557 C CA . PHE A 1 75 ? -2.067 -5.298 18.295 1.00 96.75 75 PHE A CA 1
ATOM 558 C C . PHE A 1 75 ? -1.176 -4.166 17.763 1.00 96.75 75 PHE A C 1
ATOM 560 O O . PHE A 1 75 ? -0.414 -4.368 16.811 1.00 96.75 75 PHE A O 1
ATOM 567 N N . ILE A 1 76 ? -1.208 -2.988 18.393 1.00 96.94 76 ILE A N 1
ATOM 568 C CA . ILE A 1 76 ? -0.361 -1.840 18.039 1.00 96.94 76 ILE A CA 1
ATOM 569 C C . ILE A 1 76 ? 1.119 -2.184 18.221 1.00 96.94 76 ILE A C 1
ATOM 571 O O . ILE A 1 76 ? 1.940 -1.827 17.368 1.00 96.94 76 ILE A O 1
ATOM 575 N N . GLN A 1 77 ? 1.474 -2.900 19.293 1.00 95.81 77 GLN A N 1
ATOM 576 C CA . GLN A 1 77 ? 2.848 -3.350 19.522 1.00 95.81 77 GLN A CA 1
ATOM 577 C C . GLN A 1 77 ? 3.307 -4.339 18.444 1.00 95.81 77 GLN A C 1
ATOM 579 O O . GLN A 1 77 ? 4.365 -4.129 17.843 1.00 95.81 77 GLN A O 1
ATOM 584 N N . ARG A 1 78 ? 2.499 -5.365 18.131 1.00 95.12 78 ARG A N 1
ATOM 585 C CA . ARG A 1 78 ? 2.813 -6.348 17.074 1.00 95.12 78 ARG A CA 1
ATOM 586 C C . ARG A 1 78 ? 2.951 -5.685 15.703 1.00 95.12 78 ARG A C 1
ATOM 588 O O . ARG A 1 78 ? 3.930 -5.923 14.996 1.00 95.12 78 ARG A O 1
ATOM 595 N N . THR A 1 79 ? 2.027 -4.795 15.352 1.00 95.44 79 THR A N 1
ATOM 596 C CA . THR A 1 79 ? 2.062 -4.051 14.082 1.00 95.44 79 THR A CA 1
ATOM 597 C C . THR A 1 79 ? 3.277 -3.124 14.010 1.00 95.44 79 THR A C 1
ATOM 599 O O . THR A 1 79 ? 3.944 -3.035 12.979 1.00 95.44 79 THR A O 1
ATOM 602 N N . SER A 1 80 ? 3.645 -2.481 15.122 1.00 94.88 80 SER A N 1
ATOM 603 C CA . SER A 1 80 ? 4.861 -1.660 15.198 1.00 94.88 80 SER A CA 1
ATOM 604 C C . SER A 1 80 ? 6.143 -2.480 15.060 1.00 94.88 80 SER A C 1
ATOM 606 O O . SER A 1 80 ? 7.115 -1.980 14.497 1.00 94.88 80 SER A O 1
ATOM 608 N N . ALA A 1 81 ? 6.157 -3.727 15.538 1.00 93.19 81 ALA A N 1
ATOM 609 C CA . ALA A 1 81 ? 7.265 -4.647 15.309 1.00 93.19 81 ALA A CA 1
ATOM 610 C C . ALA A 1 81 ? 7.359 -5.055 13.828 1.00 93.19 81 ALA A C 1
ATOM 612 O O . ALA A 1 81 ? 8.449 -4.971 13.261 1.00 93.19 81 ALA A O 1
ATOM 613 N N . LYS A 1 82 ? 6.229 -5.386 13.175 1.00 93.94 82 LYS A N 1
ATOM 614 C CA . LYS A 1 82 ? 6.170 -5.668 11.724 1.00 93.94 82 LYS A CA 1
ATOM 615 C C . LYS A 1 82 ? 6.752 -4.508 10.900 1.00 93.94 82 LYS A C 1
ATOM 617 O O . LYS A 1 82 ? 7.588 -4.730 10.034 1.00 93.94 82 LYS A O 1
ATOM 622 N N . LEU A 1 83 ? 6.399 -3.262 11.227 1.00 92.69 83 LEU A N 1
ATOM 623 C CA . LEU A 1 83 ? 6.896 -2.058 10.540 1.00 92.69 83 LEU A CA 1
ATOM 624 C C . LEU A 1 83 ? 8.421 -1.849 10.605 1.00 92.69 83 LEU A C 1
ATOM 626 O O . LEU A 1 83 ? 8.946 -1.043 9.840 1.00 92.69 83 LEU A O 1
ATOM 630 N N . ARG A 1 84 ? 9.131 -2.526 11.516 1.00 89.06 84 ARG A N 1
ATOM 631 C CA . ARG A 1 84 ? 10.598 -2.458 11.633 1.00 89.06 84 ARG A CA 1
ATOM 632 C C . ARG A 1 84 ? 11.312 -3.523 10.801 1.00 89.06 84 ARG A C 1
ATOM 634 O O . ARG A 1 84 ? 12.539 -3.498 10.730 1.00 89.06 84 ARG A O 1
ATOM 641 N N . LEU A 1 85 ? 10.576 -4.464 10.209 1.00 87.81 85 LEU A N 1
ATOM 642 C CA . LEU A 1 85 ? 11.166 -5.511 9.388 1.00 87.81 85 LEU A CA 1
ATOM 643 C C . LEU A 1 85 ? 11.713 -4.918 8.079 1.00 87.81 85 LEU A C 1
ATOM 645 O O . LEU A 1 85 ? 11.058 -4.074 7.463 1.00 87.81 85 LEU A O 1
ATOM 649 N N . PRO A 1 86 ? 12.895 -5.370 7.621 1.00 81.44 86 PRO A N 1
ATOM 650 C CA . PRO A 1 86 ? 13.504 -4.879 6.385 1.00 81.44 86 PRO A CA 1
ATOM 651 C C . PRO A 1 86 ? 12.742 -5.327 5.131 1.00 81.44 86 PRO A C 1
ATOM 653 O O . PRO A 1 86 ? 12.909 -4.742 4.066 1.00 81.44 86 PRO A O 1
ATOM 656 N N . THR A 1 87 ? 11.916 -6.368 5.249 1.00 84.50 87 THR A N 1
ATOM 657 C CA . THR A 1 87 ? 11.076 -6.893 4.172 1.00 84.50 87 THR A CA 1
ATOM 658 C C . THR A 1 87 ? 9.686 -7.192 4.719 1.00 84.50 87 THR A C 1
ATOM 660 O O . THR A 1 87 ? 9.549 -7.666 5.848 1.00 84.50 87 THR A O 1
ATOM 663 N N . LEU A 1 88 ? 8.662 -6.880 3.928 1.00 85.94 88 LEU A N 1
ATOM 664 C CA . LEU A 1 88 ? 7.256 -7.133 4.230 1.00 85.94 88 LEU A CA 1
ATOM 665 C C . LEU A 1 88 ? 6.570 -7.611 2.951 1.00 85.94 88 LEU A C 1
ATOM 667 O O . LEU A 1 88 ? 6.748 -7.005 1.894 1.00 85.94 88 LEU A O 1
ATOM 671 N N . GLY A 1 89 ? 5.816 -8.703 3.056 1.00 85.50 89 GLY A N 1
ATOM 672 C CA . GLY A 1 89 ? 4.938 -9.174 1.987 1.00 85.50 89 GLY A CA 1
ATOM 673 C C . GLY A 1 89 ? 3.579 -8.476 2.025 1.00 85.50 89 GLY A C 1
ATOM 674 O O . GLY A 1 89 ? 3.213 -7.875 3.033 1.00 85.50 89 GLY A O 1
ATOM 675 N N . GLU A 1 90 ? 2.816 -8.588 0.938 1.00 84.00 90 GLU A N 1
ATOM 676 C CA . GLU A 1 90 ? 1.445 -8.058 0.855 1.00 84.00 90 GLU A CA 1
ATOM 677 C C . GLU A 1 90 ? 0.506 -8.719 1.873 1.00 84.00 90 GLU A C 1
ATOM 679 O O . GLU A 1 90 ? -0.311 -8.027 2.481 1.00 84.00 90 GLU A O 1
ATOM 684 N N . SER A 1 91 ? 0.712 -10.012 2.166 1.00 90.44 91 SER A N 1
ATOM 685 C CA . SER A 1 91 ? -0.056 -10.749 3.182 1.00 90.44 91 SER A CA 1
ATOM 686 C C . SER A 1 91 ? -0.002 -10.093 4.563 1.00 90.44 91 SER A C 1
ATOM 688 O O . SER A 1 91 ? -0.927 -10.239 5.354 1.00 90.44 91 SER A O 1
ATOM 690 N N . ALA A 1 92 ? 1.045 -9.309 4.856 1.00 90.88 92 ALA A N 1
ATOM 691 C CA . ALA A 1 92 ? 1.153 -8.603 6.124 1.00 90.88 92 ALA A CA 1
ATOM 692 C C . ALA A 1 92 ? -0.001 -7.612 6.333 1.00 90.88 92 ALA A C 1
ATOM 694 O O . ALA A 1 92 ? -0.406 -7.413 7.477 1.00 90.88 92 ALA A O 1
ATOM 695 N N . ILE A 1 93 ? -0.513 -6.998 5.257 1.00 91.50 93 ILE A N 1
ATOM 696 C CA . ILE A 1 93 ? -1.654 -6.077 5.312 1.00 91.50 93 ILE A CA 1
ATOM 697 C C . ILE A 1 93 ? -2.921 -6.855 5.656 1.00 91.50 93 ILE A C 1
ATOM 699 O O . ILE A 1 93 ? -3.617 -6.472 6.593 1.00 91.50 93 ILE A O 1
ATOM 703 N N . GLU A 1 94 ? -3.189 -7.942 4.931 1.00 91.81 94 GLU A N 1
ATOM 704 C CA . GLU A 1 94 ? -4.378 -8.783 5.112 1.00 91.81 94 GLU A CA 1
ATOM 705 C C . GLU A 1 94 ? -4.425 -9.376 6.522 1.00 91.81 94 GLU A C 1
ATOM 707 O O . GLU A 1 94 ? -5.392 -9.157 7.245 1.00 91.81 94 GLU A O 1
ATOM 712 N N . GLU A 1 95 ? -3.330 -9.995 6.972 1.00 93.31 95 GLU A N 1
ATOM 713 C CA . GLU A 1 95 ? -3.200 -10.534 8.330 1.00 93.31 95 GLU A CA 1
ATOM 714 C C . GLU A 1 95 ? -3.460 -9.466 9.399 1.00 93.31 95 GLU A C 1
ATOM 716 O O . GLU A 1 95 ? -4.157 -9.708 10.380 1.00 93.31 95 GLU A O 1
ATOM 721 N N . THR A 1 96 ? -2.883 -8.271 9.239 1.00 94.31 96 THR A N 1
ATOM 722 C CA . THR A 1 96 ? -3.044 -7.183 10.211 1.00 94.31 96 THR A CA 1
ATOM 723 C C . THR A 1 96 ? -4.458 -6.597 10.173 1.00 94.31 96 THR A C 1
ATOM 725 O O . THR A 1 96 ? -4.980 -6.185 11.209 1.00 94.31 96 THR A O 1
ATOM 728 N N . LEU A 1 97 ? -5.106 -6.571 9.009 1.00 91.44 97 LEU A N 1
ATOM 729 C CA . LEU A 1 97 ? -6.493 -6.142 8.882 1.00 91.44 97 LEU A CA 1
ATOM 730 C C . LEU A 1 97 ? -7.451 -7.157 9.522 1.00 91.44 97 LEU A C 1
ATOM 732 O O . LEU A 1 97 ? -8.386 -6.754 10.215 1.00 91.44 97 LEU A O 1
ATOM 736 N N . ASP A 1 98 ? -7.213 -8.449 9.320 1.00 91.00 98 ASP A N 1
ATOM 737 C CA . ASP A 1 98 ? -8.031 -9.521 9.882 1.00 91.00 98 ASP A CA 1
ATOM 738 C C . ASP A 1 98 ? -7.854 -9.638 11.398 1.00 91.00 98 ASP A C 1
ATOM 740 O O . ASP A 1 98 ? -8.849 -9.747 12.116 1.00 91.00 98 ASP A O 1
ATOM 744 N N . ASP A 1 99 ? -6.626 -9.476 11.903 1.00 92.62 99 ASP A N 1
ATOM 745 C CA . ASP A 1 99 ? -6.346 -9.315 13.334 1.00 92.62 99 ASP A CA 1
ATOM 746 C C . ASP A 1 99 ? -7.171 -8.166 13.926 1.00 92.62 99 ASP A C 1
ATOM 748 O O . ASP A 1 99 ? -7.823 -8.331 14.961 1.00 92.62 99 ASP A O 1
ATOM 752 N N . LEU A 1 100 ? -7.164 -6.997 13.268 1.00 92.50 100 LEU A N 1
ATOM 753 C CA . LEU A 1 100 ? -7.936 -5.849 13.729 1.00 92.50 100 LEU A CA 1
ATOM 754 C C . LEU A 1 100 ? -9.422 -6.202 13.758 1.00 92.50 100 LEU A C 1
ATOM 756 O O . LEU A 1 100 ? -10.026 -6.090 14.819 1.00 92.50 100 LEU A O 1
ATOM 760 N N . LYS A 1 101 ? -9.987 -6.683 12.641 1.00 89.81 101 LYS A N 1
ATOM 761 C CA . LYS A 1 101 ? -11.402 -7.081 12.517 1.00 89.81 101 LYS A CA 1
ATOM 762 C C . LYS A 1 101 ? -11.827 -8.100 13.575 1.00 89.81 101 LYS A C 1
ATOM 764 O O . LYS A 1 101 ? -12.936 -7.990 14.098 1.00 89.81 101 LYS A O 1
ATOM 769 N N . ALA A 1 102 ? -10.972 -9.067 13.899 1.00 90.31 102 ALA A N 1
ATOM 770 C CA . ALA A 1 102 ? -11.241 -10.067 14.926 1.00 90.31 102 ALA A CA 1
ATOM 771 C C . ALA A 1 102 ? -11.361 -9.434 16.321 1.00 90.31 102 ALA A C 1
ATOM 773 O O . ALA A 1 102 ? -12.249 -9.805 17.087 1.00 90.31 102 ALA A O 1
ATOM 774 N N . ILE A 1 103 ? -10.523 -8.439 16.637 1.00 90.19 103 ILE A N 1
ATOM 775 C CA . ILE A 1 103 ? -10.573 -7.725 17.922 1.00 90.19 103 ILE A CA 1
ATOM 776 C C . ILE A 1 103 ? -11.890 -6.961 18.088 1.00 90.19 103 ILE A C 1
ATOM 778 O O . ILE A 1 103 ? -12.459 -6.976 19.174 1.00 90.19 103 ILE A O 1
ATOM 782 N N . ILE A 1 104 ? -12.372 -6.316 17.024 1.00 85.19 104 ILE A N 1
ATOM 783 C CA . ILE A 1 104 ? -13.576 -5.463 17.040 1.00 85.19 104 ILE A CA 1
ATOM 784 C C . ILE A 1 104 ? -14.866 -6.198 16.623 1.00 85.19 104 ILE A C 1
ATOM 786 O O . ILE A 1 104 ? -15.922 -5.572 16.499 1.00 85.19 104 ILE A O 1
ATOM 790 N N . GLY A 1 105 ? -14.794 -7.515 16.395 1.00 81.88 105 GLY A N 1
ATOM 791 C CA . GLY A 1 105 ? -15.951 -8.368 16.105 1.00 81.88 105 GLY A CA 1
ATOM 792 C C . GLY A 1 105 ? -16.617 -8.091 14.753 1.00 81.88 105 GLY A C 1
ATOM 793 O O . GLY A 1 105 ? -17.836 -7.946 14.685 1.00 81.88 105 GLY A O 1
ATOM 794 N N . PHE A 1 106 ? -15.827 -7.969 13.683 1.00 78.44 106 PHE A N 1
ATOM 795 C CA . PHE A 1 106 ? -16.313 -7.636 12.332 1.00 78.44 106 PHE A CA 1
ATOM 796 C C . PHE A 1 106 ? -16.635 -8.841 11.445 1.00 78.44 106 PHE A C 1
ATOM 798 O O . PHE A 1 106 ? -17.146 -8.648 10.349 1.00 78.44 106 PHE A O 1
ATOM 805 N N . ALA A 1 107 ? -16.338 -10.063 11.891 1.00 68.56 107 ALA A N 1
ATOM 806 C CA . ALA A 1 107 ? -16.435 -11.269 11.065 1.00 68.56 107 ALA A CA 1
ATOM 807 C C . ALA A 1 107 ? -17.842 -11.534 10.488 1.00 68.56 107 ALA A C 1
ATOM 809 O O . ALA A 1 107 ? -17.961 -12.207 9.471 1.00 68.56 107 ALA A O 1
ATOM 810 N N . GLU A 1 108 ? -18.889 -10.992 11.116 1.00 74.88 108 GLU A N 1
ATOM 811 C CA . GLU A 1 108 ? -20.291 -11.188 10.721 1.00 74.88 108 GLU A CA 1
ATOM 812 C C . GLU A 1 108 ? -20.936 -9.936 10.100 1.00 74.88 108 GLU A C 1
ATOM 814 O O . GLU A 1 108 ? -22.125 -9.951 9.794 1.00 74.88 108 GLU A O 1
ATOM 819 N N . LEU A 1 109 ? -20.186 -8.841 9.927 1.00 81.25 109 LEU A N 1
ATOM 820 C CA . LEU A 1 109 ? -20.727 -7.583 9.406 1.00 81.25 109 LEU A CA 1
ATOM 821 C C . LEU A 1 109 ? -20.606 -7.502 7.886 1.00 81.25 109 LEU A C 1
ATOM 823 O O . LEU A 1 109 ? -19.582 -7.875 7.308 1.00 81.25 109 LEU A O 1
ATOM 827 N N . SER A 1 110 ? -21.609 -6.902 7.249 1.00 84.94 110 SER A N 1
ATOM 828 C CA . SER A 1 110 ? -21.458 -6.402 5.882 1.00 84.94 110 SER A CA 1
ATOM 829 C C . SER A 1 110 ? -20.407 -5.284 5.805 1.00 84.94 110 SER A C 1
ATOM 831 O O . SER A 1 110 ? -20.02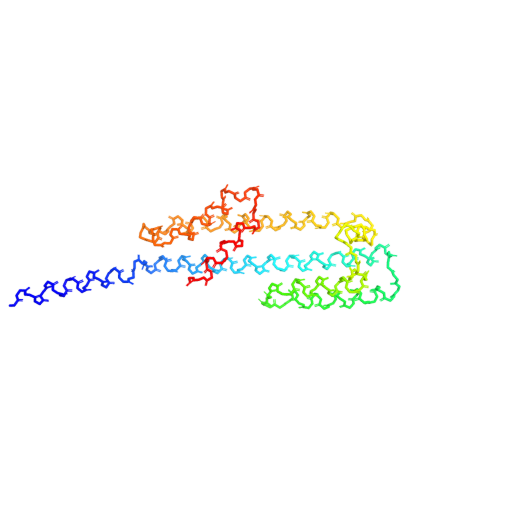1 -4.679 6.809 1.00 84.94 110 SER A O 1
ATOM 833 N N . GLU A 1 111 ? -19.942 -4.969 4.595 1.00 82.44 111 GLU A N 1
ATOM 834 C CA . GLU A 1 111 ? -18.935 -3.920 4.392 1.00 82.44 111 GLU A CA 1
ATOM 835 C C . GLU A 1 111 ? -19.417 -2.540 4.884 1.00 82.44 111 GLU A C 1
ATOM 837 O O . GLU A 1 111 ? -18.651 -1.792 5.499 1.00 82.44 111 GLU A O 1
ATOM 842 N N . GLU A 1 112 ? -20.691 -2.208 4.659 1.00 86.06 112 GLU A N 1
ATOM 843 C CA . GLU A 1 112 ? -21.287 -0.941 5.101 1.00 86.06 112 GLU A CA 1
ATOM 844 C C . GLU A 1 112 ? -21.408 -0.865 6.626 1.00 86.06 112 GLU A C 1
ATOM 846 O O . GLU A 1 112 ? -21.010 0.136 7.229 1.00 86.06 112 GLU A O 1
ATOM 851 N N . GLU A 1 113 ? -21.882 -1.936 7.268 1.00 85.94 113 GLU A N 1
ATOM 852 C CA . GLU A 1 113 ? -21.964 -2.026 8.731 1.00 85.94 113 GLU A CA 1
ATOM 853 C C . GLU A 1 113 ? -20.578 -1.961 9.371 1.00 85.94 113 GLU A C 1
ATOM 855 O O . GLU A 1 113 ? -20.387 -1.300 10.397 1.00 85.94 113 GLU A O 1
ATOM 860 N N . GLY A 1 114 ? -19.590 -2.586 8.729 1.00 85.56 114 GLY A N 1
ATOM 861 C CA . GLY A 1 114 ? -18.197 -2.478 9.117 1.00 85.56 114 GLY A CA 1
ATOM 862 C C . GLY A 1 114 ? -17.718 -1.026 9.075 1.00 85.56 114 GLY A C 1
ATOM 863 O O . GLY A 1 114 ? -17.240 -0.503 10.082 1.00 85.56 114 GLY A O 1
ATOM 864 N N . LYS A 1 115 ? -17.895 -0.324 7.949 1.00 85.19 115 LYS A N 1
ATOM 865 C CA . LYS A 1 115 ? -17.501 1.094 7.818 1.00 85.19 115 LYS A CA 1
ATOM 866 C C . LYS A 1 115 ? -18.189 1.989 8.850 1.00 85.19 115 LYS A C 1
ATOM 868 O O . LYS A 1 115 ? -17.531 2.847 9.451 1.00 85.19 115 LYS A O 1
ATOM 873 N N . ALA A 1 116 ? -19.481 1.779 9.099 1.00 86.25 116 ALA A N 1
ATOM 874 C CA . ALA A 1 116 ? -20.225 2.512 10.119 1.00 86.25 116 ALA A CA 1
ATOM 875 C C . ALA A 1 116 ? -19.640 2.272 11.521 1.00 86.25 116 ALA A C 1
ATOM 877 O O . ALA A 1 116 ? -19.360 3.230 12.248 1.00 86.25 116 ALA A O 1
ATOM 878 N N . ARG A 1 117 ? -19.353 1.011 11.873 1.00 87.62 117 ARG A N 1
ATOM 879 C CA . ARG A 1 117 ? -18.744 0.659 13.162 1.00 87.62 117 ARG A CA 1
ATOM 880 C C . ARG A 1 117 ? -17.331 1.220 13.310 1.00 87.62 117 ARG A C 1
ATOM 882 O O . ARG A 1 117 ? -17.017 1.768 14.362 1.00 87.62 117 ARG A O 1
ATOM 889 N N . MET A 1 118 ? -16.499 1.180 12.266 1.00 89.19 118 MET A N 1
ATOM 890 C CA . MET A 1 118 ? -15.167 1.809 12.284 1.00 89.19 118 MET A CA 1
ATOM 891 C C . MET A 1 118 ? -15.266 3.310 12.537 1.00 89.19 118 MET A C 1
ATOM 893 O O . MET A 1 118 ? -14.510 3.873 13.331 1.00 89.19 118 MET A O 1
ATOM 897 N N . THR A 1 119 ? -16.221 3.965 11.882 1.00 90.06 119 THR A N 1
ATOM 898 C CA . THR A 1 119 ? -16.470 5.398 12.050 1.00 90.06 119 THR A CA 1
ATOM 899 C C . THR A 1 119 ? -16.905 5.710 13.478 1.00 90.06 119 THR A C 1
ATOM 901 O O . THR A 1 119 ? -16.366 6.633 14.087 1.00 90.06 119 THR A O 1
ATOM 904 N N . GLN A 1 120 ? -17.799 4.905 14.055 1.00 89.31 120 GLN A N 1
ATOM 905 C CA . GLN A 1 120 ? -18.213 5.035 15.451 1.00 89.31 120 GLN A CA 1
ATOM 906 C C . GLN A 1 120 ? -17.036 4.830 16.414 1.00 89.31 120 GLN A C 1
ATOM 908 O O . GLN A 1 120 ? -16.792 5.668 17.280 1.00 89.31 120 GLN A O 1
ATOM 913 N N . TYR A 1 121 ? -16.272 3.749 16.240 1.00 91.50 121 TYR A N 1
ATOM 914 C CA . TYR A 1 121 ? -15.182 3.394 17.149 1.00 91.50 121 TYR A CA 1
ATOM 915 C C . TYR A 1 121 ? -14.028 4.393 17.090 1.00 91.50 121 TYR A C 1
ATOM 917 O O . TYR A 1 121 ? -13.334 4.583 18.078 1.00 91.50 121 TYR A O 1
ATOM 925 N N . THR A 1 122 ? -13.845 5.086 15.968 1.00 92.25 122 THR A N 1
ATOM 926 C CA . THR A 1 122 ? -12.816 6.125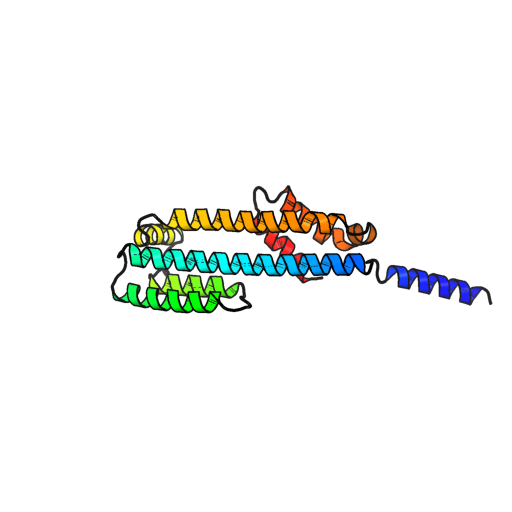 15.803 1.00 92.25 122 THR A CA 1
ATOM 927 C C . THR A 1 122 ? -13.333 7.548 16.052 1.00 92.25 122 THR A C 1
ATOM 929 O O . THR A 1 122 ? -12.592 8.506 15.820 1.00 92.25 122 THR A O 1
ATOM 932 N N . ASN A 1 123 ? -14.586 7.713 16.499 1.00 90.75 123 ASN A N 1
ATOM 933 C CA . ASN A 1 123 ? -15.257 9.008 16.667 1.00 90.75 123 ASN A CA 1
ATOM 934 C C . ASN A 1 123 ? -15.168 9.901 15.408 1.00 90.75 123 ASN A C 1
ATOM 936 O O . ASN A 1 123 ? -14.737 11.053 15.459 1.00 90.75 123 ASN A O 1
ATOM 940 N N . GLY A 1 124 ? -15.491 9.329 14.247 1.00 88.25 124 GLY A N 1
ATOM 941 C CA . GLY A 1 124 ? -15.497 10.024 12.957 1.00 88.25 124 GLY A CA 1
ATOM 942 C C . GLY A 1 124 ? -14.139 10.121 12.253 1.00 88.25 124 GLY A C 1
ATOM 943 O O . GLY A 1 124 ? -14.090 10.512 11.088 1.00 88.25 124 GLY A O 1
ATOM 944 N N . LYS A 1 125 ? -13.027 9.736 12.897 1.00 92.31 125 LYS A N 1
ATOM 945 C CA . LYS A 1 125 ? -11.684 9.860 12.299 1.00 92.31 125 LYS A CA 1
ATOM 946 C C . LYS A 1 125 ? -11.383 8.837 11.204 1.00 92.31 125 LYS A C 1
ATOM 948 O O . LYS A 1 125 ? -10.466 9.069 10.424 1.00 92.31 125 LYS A O 1
ATOM 953 N N . TYR A 1 126 ? -12.130 7.735 11.122 1.00 92.00 126 TYR A N 1
ATOM 954 C CA . TYR A 1 126 ? -11.894 6.671 10.141 1.00 92.00 126 TYR A CA 1
ATOM 955 C C . TYR A 1 126 ? -11.798 7.199 8.703 1.00 92.00 126 TYR A C 1
ATOM 957 O O . TYR A 1 126 ? -10.797 6.951 8.036 1.00 92.00 126 TYR A O 1
ATOM 965 N N . ALA A 1 127 ? -12.775 7.995 8.255 1.00 90.81 127 ALA A N 1
ATOM 966 C CA . ALA A 1 127 ? -12.776 8.563 6.905 1.00 90.81 127 ALA A CA 1
ATOM 967 C C . ALA A 1 127 ? -11.543 9.445 6.644 1.00 90.81 127 ALA A C 1
ATOM 969 O O . ALA A 1 127 ? -10.907 9.319 5.603 1.00 90.81 127 ALA A O 1
ATOM 970 N N . ILE A 1 128 ? -11.155 10.265 7.627 1.00 93.44 128 ILE A N 1
ATOM 971 C CA . ILE A 1 128 ? -9.985 11.152 7.544 1.00 93.44 128 ILE A CA 1
ATOM 972 C C . ILE A 1 128 ? -8.692 10.337 7.403 1.00 93.44 128 ILE A C 1
ATOM 974 O O . ILE A 1 128 ? -7.827 10.680 6.599 1.00 93.44 128 ILE A O 1
ATOM 978 N N . ILE A 1 129 ? -8.548 9.253 8.173 1.00 93.31 129 ILE A N 1
ATOM 979 C CA . ILE A 1 129 ? -7.357 8.392 8.124 1.00 93.31 129 ILE A CA 1
ATOM 980 C C . ILE A 1 129 ? -7.249 7.704 6.759 1.00 93.31 129 ILE A C 1
ATOM 982 O O . ILE A 1 129 ? -6.165 7.685 6.178 1.00 93.31 129 ILE A O 1
ATOM 986 N N . ILE A 1 130 ? -8.359 7.179 6.233 1.00 91.62 130 ILE A N 1
ATOM 987 C CA . ILE A 1 130 ? -8.391 6.520 4.920 1.00 91.62 130 ILE A CA 1
ATOM 988 C C . ILE A 1 130 ? -8.122 7.519 3.788 1.00 91.62 130 ILE A C 1
ATOM 990 O O . ILE A 1 130 ? -7.319 7.231 2.904 1.00 91.62 130 ILE A O 1
ATOM 994 N N . GLU A 1 131 ? -8.718 8.711 3.831 1.00 91.88 131 GLU A N 1
ATOM 995 C CA . GLU A 1 131 ? -8.477 9.753 2.828 1.00 91.88 131 GLU A CA 1
ATOM 996 C C . GLU A 1 131 ? -7.006 10.193 2.818 1.00 91.88 131 GLU A C 1
ATOM 998 O O . GLU A 1 131 ? -6.363 10.233 1.767 1.00 91.88 131 GLU A O 1
ATOM 1003 N N . LYS A 1 132 ? -6.438 10.453 4.000 1.00 93.44 132 LYS A N 1
ATOM 1004 C CA . LYS A 1 132 ? -5.016 10.776 4.163 1.00 93.44 132 LYS A CA 1
ATOM 1005 C C . LYS A 1 132 ? -4.119 9.649 3.642 1.00 93.44 132 LYS A C 1
ATOM 1007 O O . LYS A 1 132 ? -3.113 9.935 2.994 1.00 93.44 132 LYS A O 1
ATOM 1012 N N . ALA A 1 133 ? -4.470 8.389 3.904 1.00 90.25 133 ALA A N 1
ATOM 1013 C CA . ALA A 1 133 ? -3.732 7.232 3.402 1.00 90.25 133 ALA A CA 1
ATOM 1014 C C . ALA A 1 133 ? -3.751 7.175 1.867 1.00 90.25 133 ALA A C 1
ATOM 1016 O O . ALA A 1 133 ? -2.693 7.057 1.255 1.00 90.25 133 ALA A O 1
ATOM 1017 N N . ALA A 1 134 ? -4.918 7.359 1.244 1.00 88.56 134 ALA A N 1
ATOM 1018 C CA . ALA A 1 134 ? -5.057 7.387 -0.212 1.00 88.56 134 ALA A CA 1
ATOM 1019 C C . ALA A 1 134 ? -4.244 8.530 -0.851 1.00 88.56 134 ALA A C 1
ATOM 1021 O O . ALA A 1 134 ? -3.570 8.338 -1.863 1.00 88.56 134 ALA A O 1
ATOM 1022 N N . GLN A 1 135 ? -4.238 9.720 -0.238 1.00 90.06 135 GLN A N 1
ATOM 1023 C CA . GLN A 1 135 ? -3.409 10.841 -0.696 1.00 90.06 135 GLN A CA 1
ATOM 1024 C C . GLN A 1 135 ? -1.906 10.522 -0.622 1.00 90.06 135 GLN A C 1
ATOM 1026 O O . GLN A 1 135 ? -1.160 10.850 -1.547 1.00 90.06 135 GLN A O 1
ATOM 1031 N N . GLN A 1 136 ? -1.454 9.875 0.457 1.00 90.56 136 GLN A N 1
ATOM 1032 C CA . GLN A 1 136 ? -0.058 9.453 0.613 1.00 90.56 136 GLN A CA 1
ATOM 1033 C C . GLN A 1 136 ? 0.325 8.375 -0.406 1.00 90.56 136 GLN A C 1
ATOM 1035 O O . GLN A 1 136 ? 1.355 8.514 -1.064 1.00 90.56 136 GLN A O 1
ATOM 1040 N N . PHE A 1 137 ? -0.537 7.377 -0.602 1.00 90.12 137 PHE A N 1
ATOM 1041 C CA . PHE A 1 137 ? -0.360 6.306 -1.582 1.00 90.12 137 PHE A CA 1
ATOM 1042 C C . PHE A 1 137 ? -0.189 6.869 -3.000 1.00 90.12 137 PHE A C 1
ATOM 1044 O O . PHE A 1 137 ? 0.794 6.590 -3.690 1.00 90.12 137 PHE A O 1
ATOM 1051 N N . ASN A 1 138 ? -1.096 7.764 -3.398 1.00 88.25 138 ASN A N 1
ATOM 1052 C CA . ASN A 1 138 ? -1.045 8.436 -4.693 1.00 88.25 138 ASN A CA 1
ATOM 1053 C C . ASN A 1 138 ? 0.235 9.260 -4.866 1.00 88.25 138 ASN A C 1
ATOM 1055 O O . ASN A 1 138 ? 0.852 9.230 -5.933 1.00 88.25 138 ASN A O 1
ATOM 1059 N N . ARG A 1 139 ? 0.661 9.974 -3.819 1.00 90.19 139 ARG A N 1
ATOM 1060 C CA . ARG A 1 139 ? 1.893 10.766 -3.849 1.00 90.19 139 ARG A CA 1
ATOM 1061 C C . ARG A 1 139 ? 3.130 9.895 -4.055 1.00 90.19 139 ARG A C 1
ATOM 1063 O O . ARG A 1 139 ? 3.982 10.259 -4.859 1.00 90.19 139 ARG A O 1
ATOM 1070 N N . GLU A 1 140 ? 3.242 8.768 -3.358 1.00 91.00 140 GLU A N 1
ATOM 1071 C CA . GLU A 1 140 ? 4.388 7.862 -3.514 1.00 91.00 140 GLU A CA 1
ATOM 1072 C C . GLU A 1 140 ? 4.468 7.279 -4.927 1.00 91.00 140 GLU A C 1
ATOM 1074 O O . GLU A 1 140 ? 5.546 7.227 -5.521 1.00 91.00 140 GLU A O 1
ATOM 1079 N N . ILE A 1 141 ? 3.328 6.914 -5.515 1.00 90.38 141 ILE A N 1
ATOM 1080 C CA . ILE A 1 141 ? 3.291 6.410 -6.891 1.00 90.38 141 ILE A CA 1
ATOM 1081 C C . ILE A 1 141 ? 3.647 7.511 -7.901 1.00 90.38 141 ILE A C 1
ATOM 1083 O O . ILE A 1 141 ? 4.386 7.263 -8.857 1.00 90.38 141 ILE A O 1
ATOM 1087 N N . GLN A 1 142 ? 3.192 8.746 -7.682 1.00 89.06 142 GLN A N 1
ATOM 1088 C CA . GLN A 1 142 ? 3.593 9.888 -8.510 1.00 89.06 142 GLN A CA 1
ATOM 1089 C C . GLN A 1 142 ? 5.097 10.171 -8.411 1.00 89.06 142 GLN A C 1
ATOM 1091 O O . GLN A 1 142 ? 5.736 10.439 -9.429 1.00 89.06 142 GLN A O 1
ATOM 1096 N N . LEU A 1 143 ? 5.679 10.080 -7.211 1.00 91.50 143 LEU A N 1
ATOM 1097 C CA . LEU A 1 143 ? 7.123 10.215 -7.011 1.00 91.50 143 LEU A CA 1
ATOM 1098 C C . LEU A 1 143 ? 7.889 9.106 -7.735 1.00 91.50 143 LEU A C 1
ATOM 1100 O O . LEU A 1 143 ? 8.868 9.395 -8.426 1.00 91.50 143 LEU A O 1
ATOM 1104 N N . PHE A 1 144 ? 7.413 7.861 -7.646 1.00 93.19 144 PHE A N 1
ATOM 1105 C CA . PHE A 1 144 ?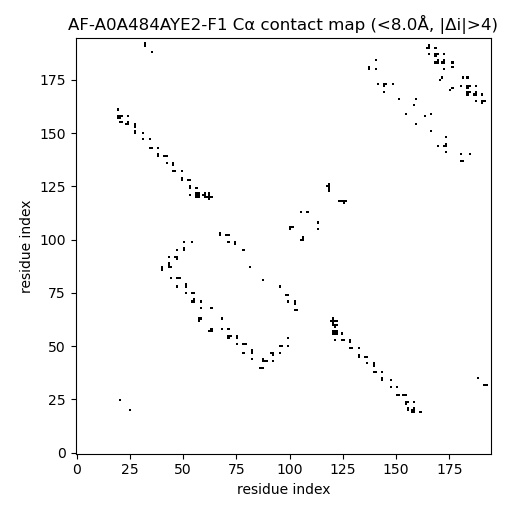 7.960 6.745 -8.411 1.00 93.19 144 PHE A CA 1
ATOM 1106 C C . PHE A 1 144 ? 7.947 7.039 -9.916 1.00 93.19 144 PHE A C 1
ATOM 1108 O O . PHE A 1 144 ? 8.990 6.936 -10.565 1.00 93.19 144 PHE A O 1
ATOM 1115 N N . ALA A 1 145 ? 6.807 7.461 -10.472 1.00 91.38 145 ALA A N 1
ATOM 1116 C CA . ALA A 1 145 ? 6.694 7.792 -11.890 1.00 91.38 145 ALA A CA 1
ATOM 1117 C C . ALA A 1 145 ? 7.630 8.948 -12.286 1.00 91.38 145 ALA A C 1
ATOM 1119 O O . ALA A 1 145 ? 8.329 8.862 -13.297 1.00 91.38 145 ALA A O 1
ATOM 1120 N N . TYR A 1 146 ? 7.713 9.999 -11.466 1.00 90.81 146 TYR A N 1
ATOM 1121 C CA . TYR A 1 146 ? 8.592 11.145 -11.700 1.00 90.81 146 TYR A CA 1
ATOM 1122 C C . TYR A 1 146 ? 10.076 10.750 -11.754 1.00 90.81 146 TYR A C 1
ATOM 1124 O O . TYR A 1 146 ? 10.789 11.162 -12.670 1.00 90.81 146 TYR A O 1
ATOM 1132 N N . ILE A 1 147 ? 10.535 9.917 -10.816 1.00 90.31 147 ILE A N 1
ATOM 1133 C CA . ILE A 1 147 ? 11.931 9.448 -10.741 1.00 90.31 147 ILE A CA 1
ATOM 1134 C C . ILE A 1 147 ? 12.254 8.457 -11.870 1.00 90.31 147 ILE A C 1
ATOM 1136 O O . ILE A 1 147 ? 13.375 8.425 -12.380 1.00 90.31 147 ILE A O 1
ATOM 1140 N N . THR A 1 148 ? 11.276 7.644 -12.266 1.00 91.94 148 THR A N 1
ATOM 1141 C CA . THR A 1 148 ? 11.466 6.525 -13.200 1.00 91.94 148 THR A CA 1
ATOM 1142 C C . THR A 1 148 ? 11.361 6.954 -14.665 1.00 91.94 148 THR A C 1
ATOM 1144 O O . THR A 1 148 ? 12.062 6.409 -15.517 1.00 91.94 148 THR A O 1
ATOM 1147 N N . ASN A 1 149 ? 10.556 7.973 -14.981 1.00 91.62 149 ASN A N 1
ATOM 1148 C CA . ASN A 1 149 ? 10.322 8.429 -16.357 1.00 91.62 149 ASN A CA 1
ATOM 1149 C C . ASN A 1 149 ? 11.614 8.816 -17.116 1.00 91.62 149 ASN A C 1
ATOM 1151 O O . ASN A 1 149 ? 11.775 8.382 -18.258 1.00 91.62 149 ASN A O 1
ATOM 1155 N N . PRO A 1 150 ? 12.584 9.549 -16.527 1.00 92.25 150 PRO A N 1
ATOM 1156 C CA . PRO A 1 150 ? 13.861 9.807 -17.192 1.00 92.25 150 PRO A CA 1
ATOM 1157 C C . PRO A 1 150 ? 14.623 8.527 -17.557 1.00 92.25 150 PRO A C 1
ATOM 1159 O O . PRO A 1 150 ? 15.191 8.459 -18.642 1.00 92.25 150 PRO A O 1
ATOM 1162 N N . LYS A 1 151 ? 14.590 7.501 -16.694 1.00 92.06 151 LYS A N 1
ATOM 1163 C CA . LYS A 1 151 ? 15.272 6.216 -16.923 1.00 92.06 151 LYS A CA 1
ATOM 1164 C C . LYS A 1 151 ? 14.649 5.458 -18.093 1.00 92.06 151 LYS A C 1
ATOM 1166 O O . LYS A 1 151 ? 15.363 4.974 -18.962 1.00 92.06 151 LYS A O 1
ATOM 1171 N N . ILE A 1 152 ? 13.316 5.439 -18.164 1.00 89.62 152 ILE A N 1
ATOM 1172 C CA . ILE A 1 152 ? 12.567 4.840 -19.280 1.00 89.62 152 ILE A CA 1
ATOM 1173 C C . ILE A 1 152 ? 12.914 5.526 -20.609 1.00 89.62 152 ILE A C 1
ATOM 1175 O O . ILE A 1 152 ? 13.107 4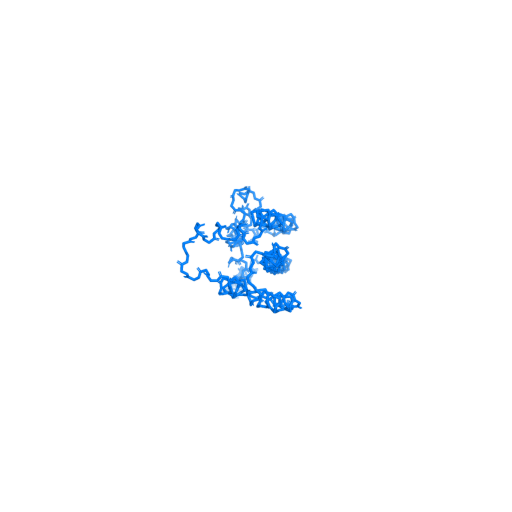.859 -21.620 1.00 89.62 152 ILE A O 1
ATOM 1179 N N . ARG A 1 153 ? 13.055 6.857 -20.615 1.00 88.81 153 ARG A N 1
ATOM 1180 C CA . ARG A 1 153 ? 13.426 7.628 -21.818 1.00 88.81 153 ARG A CA 1
ATOM 1181 C C . ARG A 1 153 ? 14.873 7.421 -22.267 1.00 88.81 153 ARG A C 1
ATOM 1183 O O . ARG A 1 153 ? 15.178 7.699 -23.422 1.00 88.81 153 ARG A O 1
ATOM 1190 N N . GLN A 1 154 ? 15.752 6.976 -21.369 1.00 92.81 154 GLN A N 1
ATOM 1191 C CA . GLN A 1 154 ? 17.159 6.683 -21.662 1.00 92.81 154 GLN A CA 1
ATOM 1192 C C . GLN A 1 154 ? 17.376 5.283 -22.249 1.00 92.81 154 GLN A C 1
ATOM 1194 O O . GLN A 1 154 ? 18.480 5.001 -22.714 1.00 92.81 154 GLN A O 1
ATOM 1199 N N . LEU A 1 155 ? 16.350 4.423 -22.246 1.00 89.88 155 LEU A N 1
ATOM 1200 C CA . LEU A 1 155 ? 16.411 3.118 -22.899 1.00 89.88 155 LEU A CA 1
ATOM 1201 C C . LEU A 1 155 ? 16.672 3.283 -24.399 1.00 89.88 155 LEU A C 1
ATOM 1203 O O . LEU A 1 155 ? 16.084 4.152 -25.053 1.00 89.88 155 LEU A O 1
ATOM 1207 N N . SER A 1 156 ? 17.533 2.428 -24.946 1.00 88.88 156 SER A N 1
ATOM 1208 C CA . SER A 1 156 ? 17.840 2.386 -26.374 1.00 88.88 156 SER A CA 1
ATOM 1209 C C . SER A 1 156 ? 16.595 2.083 -27.213 1.00 88.88 156 SER A C 1
ATOM 1211 O O . SER A 1 156 ? 15.629 1.498 -26.729 1.00 88.88 156 SER A O 1
ATOM 1213 N N . ALA A 1 157 ? 16.610 2.425 -28.505 1.00 86.94 157 ALA A N 1
ATOM 1214 C CA . ALA A 1 157 ? 15.490 2.115 -29.403 1.00 86.94 157 ALA A CA 1
ATOM 1215 C C . ALA A 1 157 ? 15.178 0.605 -29.461 1.00 86.94 157 ALA A C 1
ATOM 1217 O O . ALA A 1 157 ? 14.016 0.215 -29.536 1.00 86.94 157 ALA A O 1
ATOM 1218 N N . SER A 1 158 ? 16.215 -0.236 -29.368 1.00 82.81 158 SER A N 1
ATOM 1219 C CA . SER A 1 158 ? 16.076 -1.693 -29.309 1.00 82.81 158 SER A CA 1
ATOM 1220 C C . SER A 1 158 ? 15.350 -2.133 -28.034 1.00 82.81 158 SER A C 1
ATOM 1222 O O . SER A 1 158 ? 14.375 -2.875 -28.113 1.00 82.81 158 SER A O 1
ATOM 1224 N N . ALA A 1 159 ? 15.741 -1.588 -26.876 1.00 84.62 159 ALA A N 1
ATOM 1225 C CA . ALA A 1 159 ? 15.060 -1.832 -25.606 1.00 84.62 159 ALA A CA 1
ATOM 1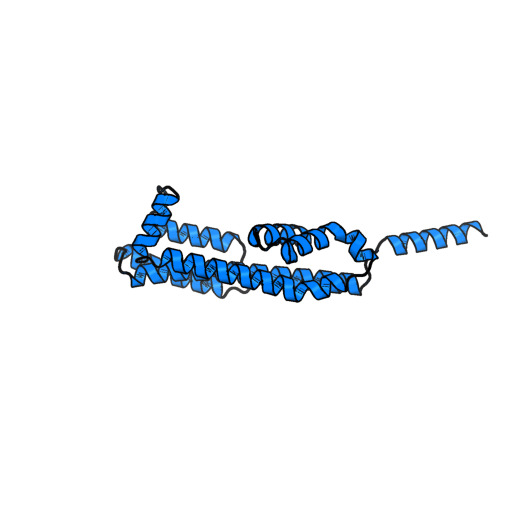226 C C . ALA A 1 159 ? 13.626 -1.282 -25.593 1.00 84.62 159 ALA A C 1
ATOM 1228 O O . ALA A 1 159 ? 12.721 -1.913 -25.061 1.00 84.62 159 ALA A O 1
ATOM 1229 N N . GLN A 1 160 ? 13.380 -0.134 -26.228 1.00 84.56 160 GLN A N 1
ATOM 1230 C CA . GLN A 1 160 ? 12.028 0.409 -26.357 1.00 84.56 160 GLN A CA 1
ATOM 1231 C C . GLN A 1 160 ? 11.108 -0.497 -27.182 1.00 84.56 160 GLN A C 1
ATOM 1233 O O . GLN A 1 160 ? 9.906 -0.567 -26.919 1.00 84.56 160 GLN A O 1
ATOM 1238 N N . GLN A 1 161 ? 11.674 -1.204 -28.161 1.00 84.44 161 GLN A N 1
ATOM 1239 C CA . GLN A 1 161 ? 10.951 -2.156 -28.991 1.00 84.44 161 GLN A CA 1
ATOM 1240 C C . GLN A 1 161 ? 10.767 -3.515 -28.297 1.00 84.44 161 GLN A C 1
ATOM 1242 O O . GLN A 1 161 ? 9.667 -4.064 -28.347 1.00 84.44 161 GLN A O 1
ATOM 1247 N N . SER A 1 162 ? 11.802 -4.056 -27.642 1.00 81.06 162 SER A N 1
ATOM 1248 C CA . SER A 1 162 ? 11.708 -5.343 -26.938 1.00 81.06 162 SER A CA 1
ATOM 1249 C C . SER A 1 162 ? 10.861 -5.247 -25.667 1.00 81.06 162 SER A C 1
ATOM 1251 O O . SER A 1 162 ? 10.051 -6.135 -25.405 1.00 81.0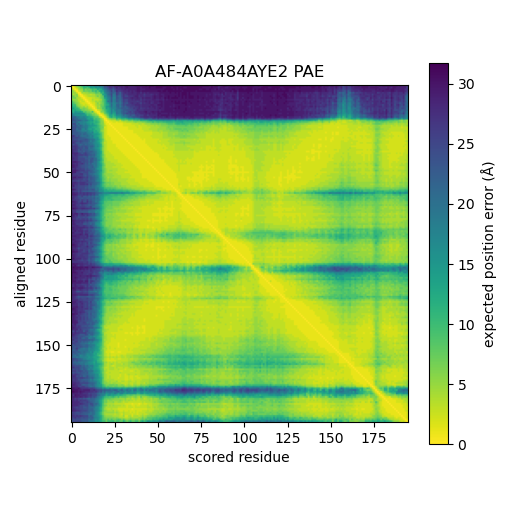6 162 SER A O 1
ATOM 1253 N N . GLU A 1 163 ? 10.962 -4.130 -24.938 1.00 85.62 163 GLU A N 1
ATOM 1254 C CA . GLU A 1 163 ? 10.279 -3.888 -23.659 1.00 85.62 163 GLU A CA 1
ATOM 1255 C C . GLU A 1 163 ? 9.014 -3.044 -23.782 1.00 85.62 163 GLU A C 1
ATOM 1257 O O . GLU A 1 163 ? 8.557 -2.418 -22.820 1.00 85.62 163 GLU A O 1
ATOM 1262 N N . GLN A 1 164 ? 8.398 -3.050 -24.964 1.00 86.44 164 GLN A N 1
ATOM 1263 C CA . GLN A 1 164 ? 7.232 -2.224 -25.261 1.00 86.44 164 GLN A CA 1
ATOM 1264 C C . GLN A 1 164 ? 6.108 -2.398 -24.226 1.00 86.44 164 GLN A C 1
ATOM 1266 O O . GLN A 1 164 ? 5.502 -1.412 -23.819 1.00 86.44 164 GLN A O 1
ATOM 1271 N N . ARG A 1 165 ? 5.849 -3.625 -23.747 1.00 86.69 165 ARG A N 1
ATOM 1272 C CA . ARG A 1 165 ? 4.805 -3.888 -22.736 1.00 86.69 165 ARG A CA 1
ATOM 1273 C C . ARG A 1 165 ? 5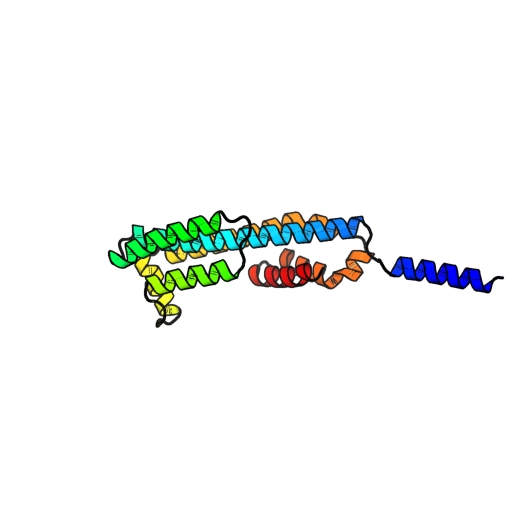.100 -3.210 -21.400 1.00 86.69 165 ARG A C 1
ATOM 1275 O O . ARG A 1 165 ? 4.205 -2.589 -20.831 1.00 86.69 165 ARG A O 1
ATOM 1282 N N . LEU A 1 166 ? 6.343 -3.304 -20.929 1.00 86.56 166 LEU A N 1
ATOM 1283 C CA . LEU A 1 166 ? 6.789 -2.665 -19.693 1.00 86.56 166 LEU A CA 1
ATOM 1284 C C . LEU A 1 166 ? 6.668 -1.139 -19.798 1.00 86.56 166 LEU A C 1
ATOM 1286 O O . LEU A 1 166 ? 6.133 -0.487 -18.902 1.00 86.56 166 LEU A O 1
ATOM 1290 N N . ILE A 1 167 ? 7.112 -0.576 -20.923 1.00 86.75 167 ILE A N 1
ATOM 1291 C CA . ILE A 1 167 ? 7.065 0.866 -21.185 1.00 86.75 167 ILE A CA 1
ATOM 1292 C C . ILE A 1 167 ? 5.623 1.354 -21.327 1.00 86.75 167 ILE A C 1
ATOM 1294 O O . ILE A 1 167 ? 5.278 2.408 -20.799 1.00 86.75 167 ILE A O 1
ATOM 1298 N N . SER A 1 168 ? 4.752 0.597 -21.996 1.00 88.06 168 SER A N 1
ATOM 1299 C CA . SER A 1 168 ? 3.326 0.919 -22.086 1.00 88.06 168 SER A CA 1
ATOM 1300 C C . SER A 1 168 ? 2.651 0.905 -20.715 1.00 88.06 168 SER A C 1
ATOM 1302 O O . SER A 1 168 ? 1.920 1.842 -20.406 1.00 88.06 168 SER A O 1
ATOM 1304 N N . ALA A 1 169 ? 2.928 -0.091 -19.869 1.00 88.31 169 ALA A N 1
ATOM 1305 C CA . ALA A 1 169 ? 2.400 -0.128 -18.505 1.00 88.31 169 ALA A CA 1
ATOM 1306 C C . ALA A 1 169 ? 2.913 1.046 -17.659 1.00 88.31 169 ALA A C 1
ATOM 1308 O O . ALA A 1 169 ? 2.130 1.707 -16.976 1.00 88.31 169 ALA A O 1
ATOM 1309 N N . PHE A 1 170 ? 4.201 1.380 -17.780 1.00 89.69 170 PHE A N 1
ATOM 1310 C CA . PHE A 1 170 ? 4.763 2.567 -17.143 1.00 89.69 170 PHE A CA 1
ATOM 1311 C C . PHE A 1 170 ? 4.099 3.862 -17.635 1.00 89.69 170 PHE A C 1
ATOM 1313 O O . PHE A 1 170 ? 3.765 4.730 -16.836 1.00 89.69 170 PHE A O 1
ATOM 1320 N N . ASN A 1 171 ? 3.870 4.004 -18.941 1.00 87.25 171 ASN A N 1
ATOM 1321 C CA . ASN A 1 171 ? 3.209 5.182 -19.499 1.00 87.25 171 ASN A CA 1
ATOM 1322 C C . ASN A 1 171 ? 1.747 5.280 -19.046 1.00 87.25 171 ASN A C 1
ATOM 1324 O O . ASN A 1 171 ? 1.274 6.378 -18.758 1.00 87.25 171 ASN A O 1
ATOM 1328 N N . ASN A 1 172 ? 1.039 4.155 -18.917 1.00 86.44 172 ASN A N 1
ATOM 1329 C CA . ASN A 1 172 ? -0.301 4.140 -18.335 1.00 86.44 172 ASN A CA 1
ATOM 1330 C C . ASN A 1 172 ? -0.265 4.647 -16.893 1.00 86.44 172 ASN A C 1
ATOM 1332 O O . ASN A 1 172 ? -1.030 5.539 -16.550 1.00 86.44 172 ASN A O 1
ATOM 1336 N N . LEU A 1 173 ? 0.681 4.177 -16.083 1.00 86.56 173 LEU A N 1
ATOM 1337 C CA . LEU A 1 173 ? 0.889 4.678 -14.728 1.00 86.56 173 LEU A CA 1
ATOM 1338 C C . LEU A 1 173 ? 1.221 6.182 -14.691 1.00 86.56 173 LEU A C 1
ATOM 1340 O O . LEU A 1 173 ? 0.635 6.925 -13.908 1.00 86.56 173 LEU A O 1
ATOM 1344 N N . ALA A 1 174 ? 2.141 6.637 -15.542 1.00 84.06 174 ALA A N 1
ATOM 1345 C CA . ALA A 1 174 ? 2.649 8.006 -15.539 1.00 84.06 174 ALA A CA 1
ATOM 1346 C C . ALA A 1 174 ? 1.666 9.038 -16.125 1.00 84.06 174 ALA A C 1
ATOM 1348 O O . ALA A 1 174 ? 1.700 10.199 -15.717 1.00 84.06 174 ALA A O 1
ATOM 1349 N N . TYR A 1 175 ? 0.811 8.638 -17.075 1.00 75.19 175 TYR A N 1
ATOM 1350 C CA . TYR A 1 175 ? -0.027 9.559 -17.857 1.00 75.19 175 TYR A CA 1
ATOM 1351 C C . TYR A 1 175 ? -1.531 9.268 -17.768 1.00 75.19 175 TYR A C 1
ATOM 1353 O O . TYR A 1 175 ? -2.323 10.207 -17.702 1.00 75.19 175 TYR A O 1
ATOM 1361 N N . ALA A 1 176 ? -1.941 7.996 -17.734 1.00 61.91 176 ALA A N 1
ATOM 1362 C CA . ALA A 1 176 ? -3.342 7.595 -17.547 1.00 61.91 176 ALA A CA 1
ATOM 1363 C C . ALA A 1 176 ? -3.700 7.341 -16.068 1.00 61.91 176 ALA A C 1
ATOM 1365 O O . ALA A 1 176 ? -4.878 7.259 -15.714 1.00 61.91 176 ALA A O 1
ATOM 1366 N N . GLY A 1 177 ? -2.689 7.275 -15.194 1.00 58.97 177 GLY A N 1
ATOM 1367 C CA . GLY A 1 177 ? -2.821 6.974 -13.776 1.00 58.97 177 GLY A CA 1
ATOM 1368 C C . GLY A 1 177 ? -3.744 7.933 -13.037 1.00 58.97 177 GLY A C 1
ATOM 1369 O O . GLY A 1 177 ? -4.345 7.512 -12.067 1.00 58.97 177 GLY A O 1
ATOM 1370 N N . LEU A 1 178 ? -3.975 9.156 -13.527 1.00 53.50 178 LEU A N 1
ATOM 1371 C CA . LEU A 1 178 ? -4.776 10.201 -12.867 1.00 53.50 178 LEU A CA 1
ATOM 1372 C C . LEU A 1 178 ? -6.194 9.781 -12.413 1.00 53.50 178 LEU A C 1
ATOM 1374 O O . LEU A 1 178 ? -6.774 10.475 -11.584 1.00 53.50 178 LEU A O 1
ATOM 1378 N N . VAL A 1 179 ? -6.743 8.661 -12.907 1.00 59.75 179 VAL A N 1
ATOM 1379 C CA . VAL A 1 179 ? -8.058 8.123 -12.494 1.00 59.75 179 VAL A CA 1
ATOM 1380 C C . VAL A 1 179 ? -7.972 6.765 -11.771 1.00 59.75 179 VAL A C 1
ATOM 1382 O O . VAL A 1 179 ? -8.851 6.448 -10.974 1.00 59.75 179 VAL A O 1
ATOM 1385 N N . ARG A 1 180 ? -6.940 5.943 -12.024 1.00 71.81 180 ARG A N 1
ATOM 1386 C CA . ARG A 1 180 ? -6.783 4.578 -11.464 1.00 71.81 180 ARG A CA 1
ATOM 1387 C C . ARG A 1 180 ? -5.316 4.262 -11.140 1.00 71.81 180 ARG A C 1
ATOM 1389 O O . ARG A 1 180 ? -4.737 3.319 -11.686 1.00 71.81 180 ARG A O 1
ATOM 1396 N N . ILE A 1 181 ? -4.715 5.086 -10.281 1.00 76.12 181 ILE A N 1
ATOM 1397 C CA . ILE A 1 181 ? -3.284 5.037 -9.928 1.00 76.12 181 ILE A CA 1
ATOM 1398 C C . ILE A 1 181 ? -2.883 3.645 -9.407 1.00 76.12 181 ILE A C 1
ATOM 1400 O O . ILE A 1 181 ? -1.894 3.081 -9.868 1.00 76.12 181 ILE A O 1
ATOM 1404 N N . GLU A 1 182 ? -3.668 3.068 -8.495 1.00 74.94 182 GLU A N 1
ATOM 1405 C CA . GLU A 1 182 ? -3.327 1.814 -7.803 1.00 74.94 182 GLU A CA 1
ATOM 1406 C C . GLU A 1 182 ? -3.310 0.601 -8.744 1.00 74.94 182 GLU A C 1
ATOM 1408 O O . GLU A 1 182 ? -2.356 -0.179 -8.746 1.00 74.94 182 GLU A O 1
ATOM 1413 N N . GLN A 1 183 ? -4.329 0.481 -9.603 1.00 82.62 183 GLN A N 1
ATOM 1414 C CA . GLN A 1 183 ? -4.395 -0.587 -10.603 1.00 82.62 183 GLN A CA 1
ATOM 1415 C C . GLN A 1 183 ? -3.238 -0.469 -11.595 1.00 82.62 183 GLN A C 1
ATOM 1417 O O . GLN A 1 183 ? -2.540 -1.443 -11.853 1.00 82.62 183 GLN A O 1
ATOM 1422 N N . SER A 1 184 ? -2.986 0.744 -12.093 1.00 83.56 184 SER A N 1
ATOM 1423 C CA . SER A 1 184 ? -1.908 0.982 -13.059 1.00 83.56 184 SER A CA 1
ATOM 1424 C C . SER A 1 184 ? -0.533 0.642 -12.472 1.00 83.56 184 SER A C 1
ATOM 1426 O O . SER A 1 184 ? 0.352 0.179 -13.189 1.00 83.56 184 SER A O 1
ATOM 1428 N N . PHE A 1 185 ? -0.341 0.868 -11.167 1.00 87.25 185 PHE A N 1
ATOM 1429 C CA . PHE A 1 185 ? 0.899 0.513 -10.481 1.00 87.25 185 PHE A CA 1
ATOM 1430 C C . PHE A 1 185 ? 1.028 -1.001 -10.297 1.00 87.25 185 PHE A C 1
ATOM 1432 O O . PHE A 1 185 ? 2.108 -1.549 -10.505 1.00 87.25 185 PHE A O 1
ATOM 1439 N N . SER A 1 186 ? -0.073 -1.677 -9.970 1.00 85.56 186 SER A N 1
ATOM 1440 C CA . SER A 1 186 ? -0.121 -3.137 -9.827 1.00 85.56 186 SER A CA 1
ATOM 1441 C C . SER A 1 186 ? 0.190 -3.845 -11.150 1.00 85.56 186 SER A C 1
ATOM 1443 O O . SER A 1 186 ? 1.054 -4.720 -11.186 1.00 85.56 186 SER A O 1
ATOM 1445 N N . ASP A 1 187 ? -0.413 -3.393 -12.253 1.00 86.12 187 ASP A N 1
ATOM 1446 C CA . ASP A 1 187 ? -0.151 -3.920 -13.600 1.00 86.12 187 ASP A CA 1
ATOM 1447 C C . ASP A 1 187 ? 1.330 -3.749 -13.992 1.00 86.12 187 ASP A C 1
ATOM 1449 O O . ASP A 1 187 ? 1.952 -4.630 -14.591 1.00 86.12 187 ASP A O 1
ATOM 1453 N N . PHE A 1 188 ? 1.925 -2.607 -13.632 1.00 89.50 188 PHE A N 1
ATOM 1454 C CA . PHE A 1 188 ? 3.346 -2.354 -13.853 1.00 89.50 188 PHE A CA 1
ATOM 1455 C C . PHE A 1 188 ? 4.240 -3.271 -13.002 1.00 89.50 188 PHE A C 1
ATOM 1457 O O . PHE A 1 188 ? 5.226 -3.807 -13.518 1.00 89.50 188 PHE A O 1
ATOM 1464 N N . LEU A 1 189 ? 3.902 -3.473 -11.722 1.00 88.94 189 LEU A N 1
ATOM 1465 C CA . LEU A 1 189 ? 4.635 -4.366 -10.821 1.00 88.94 189 LEU A CA 1
ATOM 1466 C C . LEU A 1 189 ? 4.657 -5.809 -11.339 1.00 88.94 189 LEU A C 1
ATOM 1468 O O . LEU A 1 189 ? 5.715 -6.437 -11.352 1.00 88.94 189 LEU A O 1
ATOM 1472 N N . GLU A 1 190 ? 3.521 -6.311 -11.822 1.00 88.38 190 GLU A N 1
ATOM 1473 C CA . GLU A 1 190 ? 3.429 -7.665 -12.372 1.00 88.38 190 GLU A CA 1
ATOM 1474 C C . GLU A 1 190 ? 4.351 -7.853 -13.587 1.00 88.38 190 GLU A C 1
ATOM 1476 O O . GLU A 1 190 ? 4.977 -8.902 -13.758 1.00 88.38 190 GLU A O 1
ATOM 1481 N N . LEU A 1 191 ? 4.465 -6.828 -14.434 1.00 86.31 191 LEU A N 1
ATOM 1482 C CA . LEU A 1 191 ? 5.315 -6.879 -15.618 1.00 86.31 191 LEU A CA 1
ATOM 1483 C C . LEU A 1 191 ? 6.799 -6.789 -15.262 1.00 86.31 191 LEU A C 1
ATOM 1485 O O . LEU A 1 191 ? 7.566 -7.616 -15.745 1.00 86.31 191 LEU A O 1
ATOM 1489 N N . ILE A 1 192 ? 7.212 -5.844 -14.410 1.00 85.62 192 ILE A N 1
ATOM 1490 C CA . ILE A 1 192 ? 8.632 -5.657 -14.051 1.00 85.62 192 ILE A CA 1
ATOM 1491 C C . ILE A 1 192 ? 9.191 -6.819 -13.209 1.00 85.62 192 ILE A C 1
ATOM 1493 O O . ILE A 1 192 ? 10.399 -7.049 -13.194 1.00 85.62 192 ILE A O 1
ATOM 1497 N N . GLU A 1 193 ? 8.348 -7.587 -12.512 1.00 80.25 193 GLU A N 1
ATOM 1498 C CA . GLU A 1 193 ? 8.794 -8.779 -11.782 1.00 80.25 193 GLU A CA 1
ATOM 1499 C C . GLU A 1 193 ? 9.256 -9.915 -12.710 1.00 80.25 193 GLU A C 1
ATOM 1501 O O . GLU A 1 193 ? 10.157 -10.666 -12.323 1.00 80.25 193 GLU A O 1
ATOM 1506 N N . ARG A 1 194 ? 8.714 -9.988 -13.937 1.00 76.25 194 ARG A N 1
ATOM 1507 C CA . ARG A 1 194 ? 9.024 -11.014 -14.954 1.00 76.25 194 ARG A CA 1
ATOM 1508 C C . ARG A 1 194 ? 10.369 -10.813 -15.670 1.00 76.25 194 ARG A C 1
ATOM 1510 O O . ARG A 1 194 ? 10.794 -11.723 -16.378 1.00 76.25 194 ARG A O 1
ATOM 1517 N N . TYR A 1 195 ? 11.007 -9.656 -15.486 1.00 63.16 195 TYR A N 1
ATOM 1518 C CA . TYR A 1 195 ? 12.311 -9.275 -16.052 1.00 63.16 195 TYR A CA 1
ATOM 1519 C C . TYR A 1 195 ? 13.412 -9.339 -15.006 1.00 63.16 195 TYR A C 1
ATOM 1521 O O . TYR A 1 195 ? 14.480 -9.930 -15.253 1.00 63.16 195 TYR A O 1
#

Secondary structure (DSSP, 8-state):
--HHHHHHHHHHHHHHHH--S-HHHHHHHHHHHHHHHHHHHHHHHHHHHHHHHHHHHHHHHT-S-HHHHHHHHHHHHHHHHHTT-S---THHHHHHHHHHHHHTT-TT--HHHHHHHHHHHTTTHHHHHHHHHHHHHHHHHHHHHHHHHHHHHTS-HHHHHHTHHHHHHHHIIIIIGGG-HHHHHHHHHHHHHT-